Protein AF-A0A9P0JD80-F1 (afdb_monomer)

Radius of gyration: 28.23 Å; Cα contacts (8 Å, |Δi|>4): 196; chains: 1; bounding box: 94×71×78 Å

InterPro domains:
  IPR013761 Sterile alpha motif/pointed domain superfamily [G3DSA:1.10.150.50] (88-155)

Structure (mmCIF, N/CA/C/O backbone):
data_AF-A0A9P0JD80-F1
#
_entry.id   AF-A0A9P0JD80-F1
#
loop_
_atom_site.group_PDB
_atom_site.id
_atom_site.type_symbol
_atom_site.label_atom_id
_atom_site.label_alt_id
_atom_site.label_comp_id
_atom_site.label_asym_id
_atom_site.label_entity_id
_atom_site.label_seq_id
_atom_site.pdbx_PDB_ins_code
_atom_site.Cartn_x
_atom_site.Cartn_y
_atom_site.Cartn_z
_atom_site.occupancy
_atom_site.B_iso_or_equiv
_atom_site.auth_seq_id
_atom_site.auth_comp_id
_atom_site.auth_asym_id
_atom_site.auth_atom_id
_atom_site.pdbx_PDB_model_num
ATOM 1 N N . MET A 1 1 ? -54.078 -1.540 50.971 1.00 28.88 1 MET A N 1
ATOM 2 C CA . MET A 1 1 ? -55.001 -2.069 51.996 1.00 28.88 1 MET A CA 1
ATOM 3 C C . MET A 1 1 ? -56.180 -2.738 51.294 1.00 28.88 1 MET A C 1
ATOM 5 O O . MET A 1 1 ? -57.031 -1.994 50.817 1.00 28.88 1 MET A O 1
ATOM 9 N N . PRO A 1 2 ? -56.237 -4.084 51.187 1.00 40.03 2 PRO A N 1
ATOM 10 C CA . PRO A 1 2 ? -55.136 -5.063 51.242 1.00 40.03 2 PRO A CA 1
ATOM 11 C C . PRO A 1 2 ? -54.368 -4.994 49.887 1.00 40.03 2 PRO A C 1
ATOM 13 O O . PRO A 1 2 ? -54.021 -3.861 49.549 1.00 40.03 2 PRO A O 1
ATOM 16 N N . THR A 1 3 ? -53.990 -5.979 49.059 1.00 36.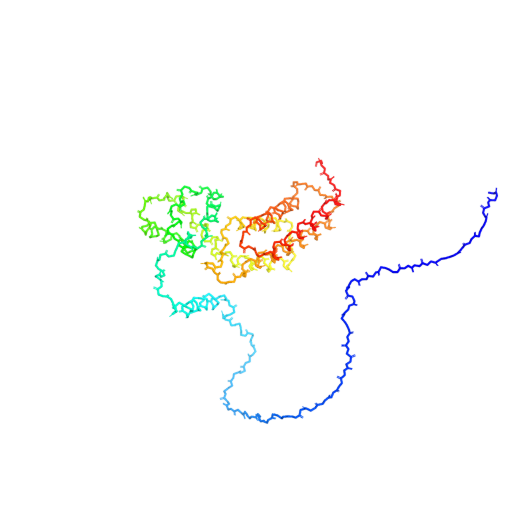97 3 THR A N 1
ATOM 17 C CA . THR A 1 3 ? -53.938 -7.467 49.027 1.00 36.97 3 THR A CA 1
ATOM 18 C C . THR A 1 3 ? -52.765 -7.786 48.051 1.00 36.97 3 THR A C 1
ATOM 20 O O . THR A 1 3 ? -52.518 -6.972 47.163 1.00 36.97 3 THR A O 1
A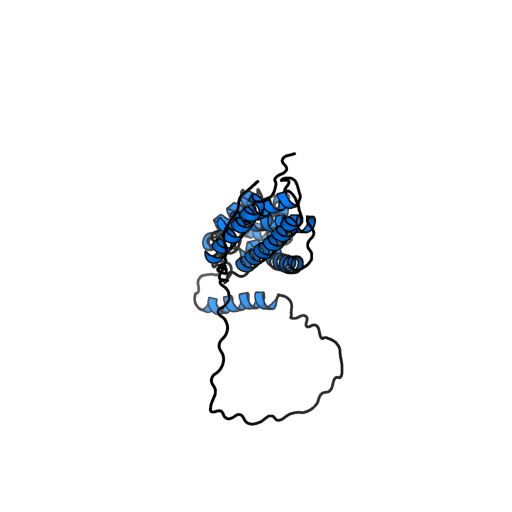TOM 23 N N . GLU A 1 4 ? -51.903 -8.810 48.119 1.00 31.62 4 GLU A N 1
ATOM 24 C CA . GLU A 1 4 ? -51.941 -10.187 48.657 1.00 31.62 4 GLU A CA 1
ATOM 25 C C . GLU A 1 4 ? -52.746 -11.193 47.791 1.00 31.62 4 GLU A C 1
ATOM 27 O O . GLU A 1 4 ? -53.810 -10.843 47.293 1.00 31.62 4 GLU A O 1
ATOM 32 N N . ASN A 1 5 ? -52.301 -12.440 47.545 1.00 32.28 5 ASN A N 1
ATOM 33 C CA . ASN A 1 5 ? -51.006 -13.088 47.858 1.00 32.28 5 ASN A CA 1
ATOM 34 C C . ASN A 1 5 ? -50.695 -14.278 46.893 1.00 32.28 5 ASN A C 1
ATOM 36 O O . ASN A 1 5 ? -51.551 -14.613 46.081 1.00 32.28 5 ASN A O 1
ATOM 40 N N . ILE A 1 6 ? -49.540 -14.959 47.077 1.00 33.75 6 ILE A N 1
ATOM 41 C CA . ILE A 1 6 ? -49.196 -16.344 46.615 1.00 33.75 6 ILE A CA 1
ATOM 42 C C . ILE A 1 6 ? -48.914 -16.525 45.091 1.00 33.75 6 ILE A C 1
ATOM 44 O O . ILE A 1 6 ? -49.743 -16.165 44.269 1.00 33.75 6 ILE A O 1
ATOM 48 N N . TRP A 1 7 ? -47.812 -17.143 44.611 1.00 28.61 7 TRP A N 1
ATOM 49 C CA . TRP A 1 7 ? -46.482 -17.457 45.190 1.00 28.61 7 TRP A CA 1
ATOM 50 C C . TRP A 1 7 ? -45.446 -17.854 44.092 1.00 28.61 7 TRP A C 1
ATOM 52 O O . TRP A 1 7 ? -45.805 -18.084 42.943 1.00 28.61 7 TRP A O 1
ATOM 62 N N . THR A 1 8 ? -44.170 -17.896 44.506 1.00 28.84 8 THR A N 1
ATOM 63 C CA . THR A 1 8 ? -42.973 -18.696 44.090 1.00 28.84 8 THR A CA 1
ATOM 64 C C . THR A 1 8 ? -43.063 -19.769 42.958 1.00 28.84 8 THR A C 1
ATOM 66 O O . THR A 1 8 ? -44.108 -20.357 42.728 1.00 28.84 8 THR A O 1
ATOM 69 N N . ASN A 1 9 ? -41.987 -20.183 42.251 1.00 26.39 9 ASN A N 1
ATOM 70 C CA . ASN A 1 9 ? -40.565 -19.770 42.218 1.00 26.39 9 ASN A CA 1
ATOM 71 C C . ASN A 1 9 ? -39.821 -20.249 40.938 1.00 26.39 9 ASN A C 1
ATOM 73 O O . ASN A 1 9 ? -40.302 -21.115 40.222 1.00 26.39 9 ASN A O 1
ATOM 77 N N . HIS A 1 10 ? -38.602 -19.722 40.743 1.00 27.55 10 HIS A N 1
ATOM 78 C CA . HIS A 1 10 ? -37.439 -20.265 40.000 1.00 27.55 10 HIS A CA 1
ATOM 79 C C . HIS A 1 10 ? -37.625 -21.220 38.793 1.00 27.55 10 HIS A C 1
ATOM 81 O O . HIS A 1 10 ? -37.955 -22.385 38.965 1.00 27.55 10 HIS A O 1
ATOM 87 N N . PHE A 1 11 ? -37.053 -20.833 37.643 1.00 31.30 11 PHE A N 1
ATOM 88 C CA . PHE A 1 11 ? -35.931 -21.591 37.053 1.00 31.30 11 PHE A CA 1
ATOM 89 C C . PHE A 1 11 ? -35.029 -20.675 36.206 1.00 31.30 11 PHE A C 1
ATOM 91 O O . PHE A 1 11 ? -35.515 -19.816 35.474 1.00 31.30 11 PHE A O 1
ATOM 98 N N . LYS A 1 12 ? -33.704 -20.845 36.308 1.00 29.48 12 LYS A N 1
ATOM 99 C CA . LYS A 1 12 ? -32.724 -20.270 35.366 1.00 29.48 12 LYS A CA 1
ATOM 100 C C . LYS A 1 12 ? -32.363 -21.338 34.333 1.00 29.48 12 LYS A C 1
ATOM 102 O O . LYS A 1 12 ? -32.147 -22.480 34.725 1.00 29.48 12 LYS A O 1
ATOM 107 N N . SER A 1 13 ? -32.179 -20.951 33.072 1.00 33.41 13 SER A N 1
ATOM 108 C CA . SER A 1 13 ? -31.404 -21.737 32.101 1.00 33.41 13 SER A CA 1
ATOM 109 C C . SER A 1 13 ? -30.117 -20.975 31.759 1.00 33.41 13 SER A C 1
ATOM 111 O O . SER A 1 13 ? -30.205 -19.765 31.528 1.00 33.41 13 SER A O 1
ATOM 113 N N . PRO A 1 14 ? -28.932 -21.612 31.741 1.00 37.38 14 PRO A N 1
ATOM 114 C CA . PRO A 1 14 ? -27.692 -20.955 31.329 1.00 37.38 14 PRO A CA 1
ATOM 115 C C . PRO A 1 14 ? -27.679 -20.604 29.836 1.00 37.38 14 PRO A C 1
ATOM 117 O O . PRO A 1 14 ? -28.365 -21.240 29.034 1.00 37.38 14 PRO A O 1
ATOM 120 N N . GLN A 1 15 ? -26.839 -19.637 29.457 1.00 35.34 15 GLN A N 1
ATOM 121 C CA . GLN A 1 15 ? -26.339 -19.549 28.084 1.00 35.34 15 GLN A CA 1
ATOM 122 C C . GLN A 1 15 ? -25.256 -20.616 27.876 1.00 35.34 15 GLN A C 1
ATOM 124 O O . GLN A 1 15 ? -24.489 -20.902 28.795 1.00 35.34 15 GLN A O 1
ATOM 129 N N . VAL A 1 16 ? -25.201 -21.197 26.677 1.00 35.09 16 VAL A N 1
ATOM 130 C CA . VAL A 1 16 ? -24.169 -22.166 26.286 1.00 35.09 16 VAL A CA 1
ATOM 131 C C . VAL A 1 16 ? -23.019 -21.418 25.616 1.00 35.09 16 VAL A C 1
ATOM 133 O O . VAL A 1 16 ? -23.237 -20.683 24.654 1.00 35.09 16 VAL A O 1
ATOM 136 N N . ASP A 1 17 ? -21.808 -21.610 26.133 1.00 36.41 17 ASP A N 1
ATOM 137 C CA . ASP A 1 17 ? -20.565 -21.083 25.564 1.00 36.41 17 ASP A CA 1
ATOM 138 C C . ASP A 1 17 ? -20.081 -22.002 24.418 1.00 36.41 17 ASP A C 1
ATOM 140 O O . ASP A 1 17 ? -19.924 -23.205 24.651 1.00 36.41 17 ASP A O 1
ATOM 144 N N . PRO A 1 18 ? -19.833 -21.490 23.194 1.00 32.66 18 PRO A N 1
ATOM 145 C CA . PRO A 1 18 ? -19.365 -22.304 22.069 1.00 32.66 18 PRO A CA 1
ATOM 146 C C . PRO A 1 18 ? -17.982 -22.960 22.233 1.00 32.66 18 PRO A C 1
ATOM 148 O O . PRO A 1 18 ? -17.633 -23.802 21.409 1.00 32.66 18 PRO A O 1
ATOM 151 N N . PHE A 1 19 ? -17.171 -22.584 23.232 1.00 36.38 19 PHE A N 1
ATOM 152 C CA . PHE A 1 19 ? -15.745 -22.947 23.277 1.00 36.38 19 PHE A CA 1
ATOM 153 C C . PHE A 1 19 ? -15.367 -24.129 24.192 1.00 36.38 19 PHE A C 1
ATOM 155 O O . PHE A 1 19 ? -14.194 -24.505 24.253 1.00 36.38 19 PHE A O 1
ATOM 162 N N . GLN A 1 20 ? -16.321 -24.787 24.862 1.00 37.94 20 GLN A N 1
ATOM 163 C CA . GLN A 1 20 ? -16.033 -25.962 25.705 1.00 37.94 20 GLN A CA 1
ATOM 164 C C . GLN A 1 20 ? -16.069 -27.303 24.945 1.00 37.94 20 GLN A C 1
ATOM 166 O O . GLN A 1 20 ? -16.938 -28.138 25.192 1.00 37.94 20 GLN A O 1
ATOM 171 N N . GLN A 1 21 ? -15.087 -27.563 24.068 1.00 36.00 21 GLN A N 1
ATOM 172 C CA . GLN A 1 21 ? -14.883 -28.925 23.532 1.00 36.00 21 GLN A CA 1
ATOM 173 C C . GLN A 1 21 ? -13.420 -29.355 23.293 1.00 36.00 21 GLN A C 1
ATOM 175 O O . GLN A 1 21 ? -13.126 -30.112 22.372 1.00 36.00 21 GLN A O 1
ATOM 180 N N . PHE A 1 22 ? -12.504 -28.957 24.182 1.00 32.38 22 PHE A N 1
ATOM 181 C CA . PHE A 1 22 ? -11.163 -29.554 24.280 1.00 32.38 22 PHE A CA 1
ATOM 182 C C . PHE A 1 22 ? -10.908 -30.125 25.678 1.00 32.38 22 PHE A C 1
ATOM 184 O O . PHE A 1 22 ? -10.430 -29.424 26.565 1.00 32.38 22 PHE A O 1
ATOM 191 N N . ASN A 1 23 ? -11.232 -31.408 25.875 1.00 27.77 23 ASN A N 1
ATOM 192 C CA . ASN A 1 23 ? -10.711 -32.224 26.978 1.00 27.77 23 ASN A CA 1
ATOM 193 C C . ASN A 1 23 ? -10.985 -33.717 26.735 1.00 27.77 23 ASN A C 1
ATOM 195 O O . ASN A 1 23 ? -12.132 -34.162 26.789 1.00 27.77 23 ASN A O 1
ATOM 199 N N . THR A 1 24 ? -9.940 -34.510 26.487 1.00 31.89 24 THR A N 1
ATOM 200 C CA . THR A 1 24 ? -9.979 -35.977 26.644 1.00 31.89 24 THR A CA 1
ATOM 201 C C . THR A 1 24 ? -8.564 -36.550 26.751 1.00 31.89 24 THR A C 1
ATOM 203 O O . THR A 1 24 ? -7.728 -36.361 25.872 1.00 31.89 24 THR A O 1
ATOM 206 N N . GLN A 1 25 ? -8.310 -37.269 27.841 1.00 29.47 25 GLN A N 1
ATOM 207 C CA . GLN A 1 25 ? -7.128 -38.087 28.131 1.00 29.47 25 GLN A CA 1
ATOM 208 C C . GLN A 1 25 ? -7.545 -39.150 29.171 1.00 29.47 25 GLN A C 1
ATOM 210 O O . GLN A 1 25 ? -8.505 -38.900 29.904 1.00 29.47 25 GLN A O 1
ATOM 215 N N . PRO A 1 26 ? -6.794 -40.251 29.361 1.00 39.62 26 PRO A N 1
ATOM 216 C CA . PRO A 1 26 ? -5.875 -40.917 28.434 1.00 39.62 26 PRO A CA 1
ATOM 217 C C . PRO A 1 26 ? -6.197 -42.425 28.275 1.00 39.62 26 PRO A C 1
ATOM 219 O O . PRO A 1 26 ? -7.020 -42.985 28.995 1.00 39.62 26 PRO A O 1
ATOM 222 N N . ALA A 1 27 ? -5.477 -43.115 27.387 1.00 28.62 27 ALA A N 1
ATOM 223 C CA . ALA A 1 27 ? -5.348 -44.577 27.386 1.00 28.62 27 ALA A CA 1
ATOM 224 C C . ALA A 1 27 ? -3.870 -44.953 27.154 1.00 28.62 27 ALA A C 1
ATOM 226 O O . ALA A 1 27 ? -3.129 -44.173 26.555 1.00 28.62 27 ALA A O 1
ATOM 227 N N . GLN A 1 28 ? -3.417 -46.094 27.681 1.00 30.33 28 GLN A N 1
ATOM 228 C CA . GLN A 1 28 ? -1.988 -46.405 27.854 1.00 30.33 28 GLN A CA 1
ATOM 229 C C . GLN A 1 28 ? -1.531 -47.661 27.089 1.00 30.33 28 GLN A C 1
ATOM 231 O O . GLN A 1 28 ? -2.333 -48.556 26.846 1.00 30.33 28 GLN A O 1
ATOM 236 N N . HIS A 1 29 ? -0.204 -47.760 26.896 1.00 31.62 29 HIS A N 1
ATOM 237 C CA . HIS A 1 29 ? 0.579 -48.976 26.588 1.00 31.62 29 HIS A CA 1
ATOM 238 C C . HIS A 1 29 ? 0.422 -49.585 25.164 1.00 31.62 29 HIS A C 1
ATOM 240 O O . HIS A 1 29 ? -0.647 -49.534 24.574 1.00 31.62 29 HIS A O 1
ATOM 246 N N . MET A 1 30 ? 1.460 -50.171 24.534 1.00 26.30 30 MET A N 1
ATOM 247 C CA . MET A 1 30 ? 2.868 -50.389 24.949 1.00 26.30 30 MET A CA 1
ATOM 248 C C . MET A 1 30 ? 3.834 -50.573 23.743 1.00 26.30 30 MET A C 1
ATOM 250 O O . MET A 1 30 ? 3.386 -50.603 22.602 1.00 26.30 30 MET A O 1
ATOM 254 N N . ASN A 1 31 ? 5.131 -50.785 24.039 1.00 28.33 31 ASN A N 1
ATOM 255 C CA . ASN A 1 31 ? 6.221 -51.308 23.175 1.00 28.33 31 ASN A CA 1
ATOM 256 C C . ASN A 1 31 ? 7.081 -50.335 22.322 1.00 28.33 31 ASN A C 1
ATOM 258 O O . ASN A 1 31 ? 6.984 -50.272 21.100 1.00 28.33 31 ASN A O 1
ATOM 262 N N . THR A 1 32 ? 8.051 -49.698 22.989 1.00 30.14 32 THR A N 1
ATOM 263 C CA . THR A 1 32 ? 9.460 -49.521 22.534 1.00 30.14 32 THR A CA 1
ATOM 264 C C . THR A 1 32 ? 10.228 -50.872 22.592 1.00 30.14 32 THR A C 1
ATOM 266 O O . THR A 1 32 ? 9.598 -51.843 23.021 1.00 30.14 32 THR A O 1
ATOM 269 N N . PRO A 1 33 ? 11.536 -51.031 22.229 1.00 42.47 33 PRO A N 1
ATOM 270 C CA . PRO A 1 33 ? 12.670 -50.079 22.089 1.00 42.47 33 PRO A CA 1
ATOM 271 C C . PRO A 1 33 ? 13.301 -50.116 20.658 1.00 42.47 33 PRO A C 1
ATOM 273 O O . PRO A 1 33 ? 12.602 -50.516 19.737 1.00 42.47 33 PRO A O 1
ATOM 276 N N . VAL A 1 34 ? 14.525 -49.669 20.306 1.00 28.36 34 VAL A N 1
ATOM 277 C CA . VAL A 1 34 ? 15.779 -49.310 21.023 1.00 28.36 34 VAL A CA 1
ATOM 278 C C . VAL A 1 34 ? 16.531 -48.181 20.280 1.00 28.36 34 VAL A C 1
ATOM 280 O O . VAL A 1 34 ? 16.404 -48.059 19.067 1.00 28.36 34 VAL A O 1
ATOM 283 N N . TRP A 1 35 ? 17.389 -47.429 20.983 1.00 31.12 35 TRP A N 1
ATOM 284 C CA . TRP A 1 35 ? 18.526 -46.668 20.424 1.00 31.12 35 TRP A CA 1
ATOM 285 C C . TRP A 1 35 ? 19.781 -46.918 21.283 1.00 31.12 35 TRP A C 1
ATOM 287 O O . TRP A 1 35 ? 19.667 -46.835 22.508 1.00 31.12 35 TRP A O 1
ATOM 297 N N . PRO A 1 36 ? 20.966 -47.178 20.693 1.00 38.59 36 PRO A N 1
ATOM 298 C CA . PRO A 1 36 ? 22.219 -47.200 21.444 1.00 38.59 36 PRO A CA 1
ATOM 299 C C . PRO A 1 36 ? 23.281 -46.190 20.957 1.00 38.59 36 PRO A C 1
ATOM 301 O O . PRO A 1 36 ? 23.655 -46.166 19.788 1.00 38.59 36 PRO A O 1
ATOM 304 N N . ASN A 1 37 ? 23.864 -45.506 21.949 1.00 30.97 37 ASN A N 1
ATOM 305 C CA . ASN A 1 37 ? 25.222 -44.938 22.021 1.00 30.97 37 ASN A CA 1
ATOM 306 C C . ASN A 1 37 ? 25.442 -43.440 21.734 1.00 30.97 37 ASN A C 1
ATOM 308 O O . ASN A 1 37 ? 25.356 -42.948 20.614 1.00 30.97 37 ASN A O 1
ATOM 312 N N . VAL A 1 38 ? 25.890 -42.762 22.796 1.00 35.41 38 VAL A N 1
ATOM 313 C CA . VAL A 1 38 ? 26.580 -41.467 22.800 1.00 35.41 38 VAL A CA 1
ATOM 314 C C . VAL A 1 38 ? 28.035 -41.720 23.193 1.00 35.41 38 VAL A C 1
ATOM 316 O O . VAL A 1 38 ? 28.272 -42.360 24.215 1.00 35.41 38 VAL A O 1
ATOM 319 N N . LEU A 1 39 ? 28.997 -41.163 22.452 1.00 30.17 39 LEU A N 1
ATOM 320 C CA . LEU A 1 39 ? 30.350 -40.899 22.953 1.00 30.17 39 LEU A CA 1
ATOM 321 C C . LEU A 1 39 ? 30.846 -39.529 22.461 1.00 30.17 39 LEU A C 1
ATOM 323 O O . LEU A 1 39 ? 30.588 -39.110 21.337 1.00 30.17 39 LEU A O 1
ATOM 327 N N . GLN A 1 40 ? 31.554 -38.845 23.353 1.00 31.75 40 GLN A N 1
ATOM 328 C CA . GLN A 1 40 ? 32.174 -37.518 23.254 1.00 31.75 40 GLN A CA 1
ATOM 329 C C . GLN A 1 40 ? 33.572 -37.620 23.919 1.00 31.75 40 GLN A C 1
ATOM 331 O O . GLN A 1 40 ? 33.855 -38.652 24.531 1.00 31.75 40 GLN A O 1
ATOM 336 N N . PRO A 1 41 ? 34.387 -36.549 24.012 1.00 44.00 41 PRO A N 1
ATOM 337 C CA . PRO A 1 41 ? 34.715 -35.502 23.031 1.00 44.00 41 PRO A CA 1
ATOM 338 C C . PRO A 1 41 ? 36.254 -35.291 22.940 1.00 44.00 41 PRO A C 1
ATOM 340 O O . PRO A 1 41 ? 37.012 -35.914 23.682 1.00 44.00 41 PRO A O 1
ATOM 343 N N . THR A 1 42 ? 36.733 -34.307 22.162 1.00 26.19 42 THR A N 1
ATOM 344 C CA . THR A 1 42 ? 38.102 -33.774 22.364 1.00 26.19 42 THR A CA 1
ATOM 345 C C . THR A 1 42 ? 38.248 -32.271 22.082 1.00 26.19 42 THR A C 1
ATOM 347 O O . THR A 1 42 ? 38.474 -31.844 20.960 1.00 26.19 42 THR A O 1
ATOM 350 N N . ASN A 1 43 ? 38.181 -31.485 23.162 1.00 28.03 43 ASN A N 1
ATOM 351 C CA . ASN A 1 43 ? 38.879 -30.211 23.404 1.00 28.03 43 ASN A CA 1
ATOM 352 C C . ASN A 1 43 ? 39.011 -29.155 22.281 1.00 28.03 43 ASN A C 1
ATOM 354 O O . ASN A 1 43 ? 39.980 -29.153 21.528 1.00 28.03 43 ASN A O 1
ATOM 358 N N . LEU A 1 44 ? 38.249 -28.067 22.428 1.00 28.80 44 LEU A N 1
ATOM 359 C CA . LEU A 1 44 ? 38.847 -26.732 22.584 1.00 28.80 44 LEU A CA 1
ATOM 360 C C . LEU A 1 44 ? 37.990 -25.902 23.557 1.00 28.80 44 LEU A C 1
ATOM 362 O O . LEU A 1 44 ? 36.771 -26.052 23.590 1.00 28.80 44 LEU A O 1
ATOM 366 N N . LYS A 1 45 ? 38.623 -25.091 24.414 1.00 30.03 45 LYS A N 1
ATOM 367 C CA . LYS A 1 45 ? 37.948 -24.337 25.487 1.00 30.03 45 LYS A CA 1
ATOM 368 C C . LYS A 1 45 ? 37.858 -22.849 25.151 1.00 30.03 45 LYS A C 1
ATOM 370 O O . LYS A 1 45 ? 38.895 -22.214 24.985 1.00 30.03 45 LYS A O 1
ATOM 375 N N . SER A 1 46 ? 36.662 -22.276 25.250 1.00 30.91 46 SER A N 1
ATOM 376 C CA . SER A 1 46 ? 36.477 -20.857 25.579 1.00 30.91 46 SER A CA 1
ATOM 377 C C . SER A 1 46 ? 35.266 -20.663 26.503 1.00 30.91 46 SER A C 1
ATOM 379 O O . SER A 1 46 ? 34.111 -20.879 26.153 1.00 30.91 46 SER A O 1
ATOM 381 N N . VAL A 1 47 ? 35.578 -20.276 27.735 1.00 28.50 47 VAL A N 1
ATOM 382 C CA . VAL A 1 47 ? 34.680 -19.748 28.776 1.00 28.50 47 VAL A CA 1
ATOM 383 C C . VAL A 1 47 ? 34.748 -18.213 28.612 1.00 28.50 47 VAL A C 1
ATOM 385 O O . VAL A 1 47 ? 35.834 -17.723 28.317 1.00 28.50 47 VAL A O 1
ATOM 388 N N . SER A 1 48 ? 33.710 -17.375 28.721 1.00 31.05 48 SER A N 1
ATOM 389 C CA . SER A 1 48 ? 32.305 -17.521 29.154 1.00 31.05 48 SER A CA 1
ATOM 390 C C . SER A 1 48 ? 31.443 -16.345 28.661 1.00 31.05 48 SER A C 1
ATOM 392 O O . SER A 1 48 ? 31.951 -15.237 28.537 1.00 31.05 48 SER A O 1
ATOM 394 N N . GLY A 1 49 ? 30.119 -16.535 28.602 1.00 40.22 49 GLY A N 1
ATOM 395 C CA . GLY A 1 49 ? 29.180 -15.557 29.180 1.00 40.22 49 GLY A CA 1
ATOM 396 C C . GLY A 1 49 ? 28.999 -14.195 28.495 1.00 40.22 49 GLY A C 1
ATOM 397 O O . GLY A 1 49 ? 29.150 -13.171 29.150 1.00 40.22 49 GLY A O 1
ATOM 398 N N . LEU A 1 50 ? 28.561 -14.184 27.235 1.00 28.42 50 LEU A N 1
ATOM 399 C CA . LEU A 1 50 ? 27.880 -13.055 26.580 1.00 28.42 50 LEU A CA 1
ATOM 400 C C . LEU A 1 50 ? 26.802 -13.634 25.640 1.00 28.42 50 LEU A C 1
ATOM 402 O O . LEU A 1 50 ? 27.051 -14.685 25.044 1.00 28.42 50 LEU A O 1
ATOM 406 N N . PRO A 1 51 ? 25.623 -13.001 25.471 1.00 27.36 51 PRO A N 1
ATOM 407 C CA . PRO A 1 51 ? 24.695 -13.390 24.417 1.00 27.36 51 PRO A CA 1
ATOM 408 C C . PRO A 1 51 ? 25.322 -13.043 23.064 1.00 27.36 51 PRO A C 1
ATOM 410 O O . PRO A 1 51 ? 25.433 -11.873 22.696 1.00 27.36 51 PRO A O 1
ATOM 413 N N . HIS A 1 52 ? 25.758 -14.062 22.324 1.00 28.58 52 HIS A N 1
ATOM 414 C CA . HIS A 1 52 ? 26.256 -13.882 20.965 1.00 28.58 52 HIS A CA 1
ATOM 415 C C . HIS A 1 52 ? 25.072 -13.556 20.053 1.00 28.58 52 HIS A C 1
ATOM 417 O O . HIS A 1 52 ? 24.412 -14.446 19.522 1.00 28.58 52 HIS A O 1
ATOM 423 N N . PHE A 1 53 ? 24.805 -12.265 19.863 1.00 28.41 53 PHE A N 1
ATOM 424 C CA . PHE A 1 53 ? 23.959 -11.809 18.768 1.00 28.41 53 P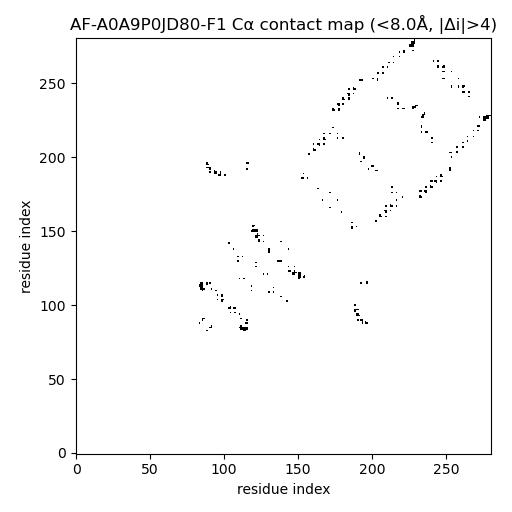HE A CA 1
ATOM 425 C C . PHE A 1 53 ? 24.596 -12.289 17.460 1.00 28.41 53 PHE A C 1
ATOM 427 O O . PHE A 1 53 ? 25.728 -11.907 17.153 1.00 28.41 53 PHE A O 1
ATOM 434 N N . SER A 1 54 ? 23.907 -13.161 16.721 1.00 28.22 54 SER A N 1
ATOM 435 C CA . SER A 1 54 ? 24.269 -13.426 15.330 1.00 28.22 54 SER A CA 1
ATOM 436 C C . SER A 1 54 ? 23.704 -12.310 14.456 1.00 28.22 54 SER A C 1
ATOM 438 O O . SER A 1 54 ? 22.538 -11.932 14.588 1.00 28.22 54 SER A O 1
ATOM 440 N N . MET A 1 55 ? 24.528 -11.804 13.538 1.00 29.69 55 MET A N 1
ATOM 441 C CA . MET A 1 55 ? 24.106 -10.843 12.514 1.00 29.69 55 MET A CA 1
ATOM 442 C C . MET A 1 55 ? 23.209 -11.500 11.440 1.00 29.69 55 MET A C 1
ATOM 444 O O . MET A 1 55 ? 22.628 -10.814 10.606 1.00 29.69 55 MET A O 1
ATOM 448 N N . GLU A 1 56 ? 23.080 -12.831 11.450 1.00 33.09 56 GLU A N 1
ATOM 449 C CA . GLU A 1 56 ? 22.377 -13.625 10.432 1.00 33.09 56 GLU A CA 1
ATOM 450 C C . GLU A 1 56 ? 20.845 -13.605 10.593 1.00 33.09 56 GLU A C 1
ATOM 452 O O . GLU A 1 56 ? 20.122 -14.037 9.697 1.00 33.09 56 GLU A O 1
ATOM 457 N N . CYS A 1 57 ? 20.332 -13.078 11.711 1.00 31.50 57 CYS A N 1
ATOM 458 C CA . CYS A 1 57 ? 18.898 -13.038 12.020 1.00 31.50 57 CYS A CA 1
ATOM 459 C C . CYS A 1 57 ? 18.084 -12.022 11.189 1.00 31.50 57 CYS A C 1
ATOM 461 O O . CYS A 1 57 ? 16.865 -11.968 11.345 1.00 31.50 57 CYS A O 1
ATOM 463 N N . PHE A 1 58 ? 18.711 -11.223 10.314 1.00 35.66 58 PHE A N 1
ATOM 464 C CA . PHE A 1 58 ? 18.033 -10.173 9.540 1.00 35.66 58 PHE A CA 1
ATOM 465 C C . PHE A 1 58 ? 18.020 -10.422 8.020 1.00 35.66 58 PHE A C 1
ATOM 467 O O . PHE A 1 58 ? 18.957 -10.091 7.297 1.00 35.66 58 PHE A O 1
ATOM 474 N N . GLY A 1 59 ? 16.877 -10.913 7.528 1.00 41.22 59 GLY A N 1
ATOM 475 C CA . GLY A 1 59 ? 16.274 -10.538 6.235 1.00 41.22 59 GLY A CA 1
ATOM 476 C C . GLY A 1 59 ? 16.878 -11.074 4.926 1.00 41.22 59 GLY A C 1
ATOM 477 O O . GLY A 1 59 ? 16.132 -11.528 4.060 1.00 41.22 59 GLY A O 1
ATOM 478 N N . TYR A 1 60 ? 18.198 -11.038 4.739 1.00 37.31 60 TYR A N 1
ATOM 479 C CA . TYR A 1 60 ? 18.794 -11.192 3.400 1.00 37.31 60 TYR A CA 1
ATOM 480 C C . TYR A 1 60 ? 18.734 -12.617 2.832 1.00 37.31 60 TYR A C 1
ATOM 482 O O . TYR A 1 60 ? 18.503 -12.796 1.633 1.00 37.31 60 TYR A O 1
ATOM 490 N N . ASN A 1 61 ? 18.858 -13.639 3.684 1.00 44.12 61 ASN A N 1
ATOM 491 C CA . ASN A 1 61 ? 18.898 -15.037 3.243 1.00 44.12 61 ASN A CA 1
ATOM 492 C C . ASN A 1 61 ? 17.590 -15.495 2.568 1.00 44.12 61 ASN A C 1
ATOM 494 O O . ASN A 1 61 ? 17.637 -16.328 1.666 1.00 44.12 61 ASN A O 1
ATOM 498 N N . HIS A 1 62 ? 16.429 -14.935 2.932 1.00 43.91 62 HIS A N 1
ATOM 499 C CA . HIS A 1 62 ? 15.158 -15.299 2.292 1.00 43.91 62 HIS A CA 1
ATOM 500 C C . HIS A 1 62 ? 15.045 -14.730 0.867 1.00 43.91 62 HIS A C 1
ATOM 502 O O . HIS A 1 62 ? 14.536 -15.405 -0.030 1.00 43.91 62 HIS A O 1
ATOM 508 N N . LEU A 1 63 ? 15.550 -13.516 0.626 1.00 47.88 63 LEU A N 1
ATOM 509 C CA . LEU A 1 63 ? 15.565 -12.906 -0.708 1.00 47.88 63 LEU A CA 1
ATOM 510 C C . LEU A 1 63 ? 16.546 -13.636 -1.635 1.00 47.88 63 LEU A C 1
ATOM 512 O O . LEU A 1 63 ? 16.207 -13.956 -2.776 1.00 47.88 63 LEU A O 1
ATOM 516 N N . GLU A 1 64 ? 17.730 -13.986 -1.127 1.00 42.62 64 GLU A N 1
ATOM 517 C CA . GLU A 1 64 ? 18.695 -14.781 -1.889 1.00 42.62 64 GLU A CA 1
ATOM 518 C C . GLU A 1 64 ? 18.179 -16.210 -2.155 1.00 42.62 64 GLU A C 1
ATOM 520 O O . GLU A 1 64 ? 18.387 -16.757 -3.240 1.00 42.62 64 GLU A O 1
ATOM 525 N N . MET A 1 65 ? 17.436 -16.801 -1.211 1.00 44.53 65 MET A N 1
ATOM 526 C CA . MET A 1 65 ? 16.775 -18.099 -1.382 1.00 44.53 65 MET A CA 1
ATOM 527 C C . MET A 1 65 ? 15.649 -18.056 -2.422 1.00 44.53 65 MET A C 1
ATOM 529 O O . MET A 1 65 ? 15.544 -18.996 -3.208 1.00 44.53 65 MET A O 1
ATOM 533 N N . ILE A 1 66 ? 14.860 -16.977 -2.511 1.00 51.47 66 ILE A N 1
ATOM 534 C CA . ILE A 1 66 ? 13.889 -16.787 -3.607 1.00 51.47 66 ILE A CA 1
ATOM 535 C C . ILE A 1 66 ? 14.629 -16.718 -4.951 1.00 51.47 66 ILE A C 1
ATOM 537 O O . ILE A 1 66 ? 14.286 -17.448 -5.882 1.00 51.47 66 ILE A O 1
ATOM 541 N N . ALA A 1 67 ? 15.698 -15.920 -5.047 1.00 46.28 67 ALA A N 1
ATOM 542 C CA . ALA A 1 67 ? 16.493 -15.807 -6.272 1.00 46.28 67 ALA A CA 1
ATOM 543 C C . ALA A 1 67 ? 17.126 -17.150 -6.701 1.00 46.28 67 ALA A C 1
ATOM 545 O O . ALA A 1 67 ? 17.131 -17.487 -7.889 1.00 46.28 67 ALA A O 1
ATOM 546 N N . LYS A 1 68 ? 17.620 -17.948 -5.744 1.00 39.50 68 LYS A N 1
ATOM 547 C CA . LYS A 1 68 ? 18.173 -19.295 -5.976 1.00 39.50 68 LYS A CA 1
ATOM 548 C C . LYS A 1 68 ? 17.096 -20.326 -6.337 1.00 39.50 68 LYS A C 1
ATOM 550 O O . LYS A 1 68 ? 17.315 -21.120 -7.248 1.00 39.50 68 LYS A O 1
ATOM 555 N N . THR A 1 69 ? 15.932 -20.288 -5.690 1.00 42.78 69 THR A N 1
ATOM 556 C CA . THR A 1 69 ? 14.811 -21.208 -5.967 1.00 42.78 69 THR A CA 1
ATOM 557 C C . THR A 1 69 ? 14.220 -20.952 -7.350 1.00 42.78 69 THR A C 1
ATOM 559 O O . THR A 1 69 ? 14.019 -21.895 -8.112 1.00 42.78 69 THR A O 1
ATOM 562 N N . ASN A 1 70 ? 14.058 -19.681 -7.733 1.00 45.78 70 ASN A N 1
ATOM 563 C CA . ASN A 1 70 ? 13.663 -19.316 -9.091 1.00 45.78 70 ASN A CA 1
ATOM 564 C C . ASN A 1 70 ? 14.687 -19.841 -10.113 1.00 45.78 70 ASN A C 1
ATOM 566 O O . ASN A 1 70 ? 14.298 -20.528 -11.052 1.00 45.78 70 ASN A O 1
ATOM 570 N N . ARG A 1 71 ? 15.999 -19.628 -9.902 1.00 40.06 71 ARG A N 1
ATOM 571 C CA . ARG A 1 71 ? 17.051 -20.202 -10.773 1.00 40.06 71 ARG A CA 1
ATOM 572 C C . ARG A 1 71 ? 16.982 -21.730 -10.901 1.00 40.06 71 ARG A C 1
ATOM 574 O O . ARG A 1 71 ? 17.277 -22.240 -11.976 1.00 40.06 71 ARG A O 1
ATOM 581 N N . ALA A 1 72 ? 16.600 -22.450 -9.845 1.00 38.25 72 ALA A N 1
ATOM 582 C CA . ALA A 1 72 ? 16.448 -23.905 -9.888 1.00 38.25 72 ALA A CA 1
ATOM 583 C C . ALA A 1 72 ? 15.218 -24.349 -10.704 1.00 38.25 72 ALA A C 1
ATOM 585 O O . ALA A 1 72 ? 15.315 -25.302 -11.473 1.00 38.25 72 ALA A O 1
ATOM 586 N N . ALA A 1 73 ? 14.089 -23.640 -10.593 1.00 41.62 73 ALA A N 1
ATOM 587 C CA . ALA A 1 73 ? 12.885 -23.911 -11.386 1.00 41.62 73 ALA A CA 1
ATOM 588 C C . ALA A 1 73 ? 13.042 -23.532 -12.876 1.00 41.62 73 ALA A C 1
ATOM 590 O O . ALA A 1 73 ? 12.482 -24.190 -13.749 1.00 41.62 73 ALA A O 1
ATOM 591 N N . ILE A 1 74 ? 13.842 -22.502 -13.176 1.00 46.69 74 ILE A N 1
ATOM 592 C CA . ILE A 1 74 ? 14.070 -21.969 -14.534 1.00 46.69 74 ILE A CA 1
ATOM 593 C C . ILE A 1 74 ? 14.833 -22.946 -15.454 1.00 46.69 74 ILE A C 1
ATOM 595 O O . ILE A 1 74 ? 14.778 -22.806 -16.671 1.00 46.69 74 ILE A O 1
ATOM 599 N N . LEU A 1 75 ? 15.485 -23.986 -14.919 1.00 41.84 75 LEU A N 1
ATOM 600 C CA . LEU A 1 75 ? 16.155 -25.016 -15.732 1.00 41.84 75 LEU A CA 1
ATOM 601 C C . LEU A 1 75 ? 15.197 -25.907 -16.553 1.00 41.84 75 LEU A C 1
ATOM 603 O O . LEU A 1 75 ? 15.673 -26.706 -17.357 1.00 41.84 75 LEU A O 1
ATOM 607 N N . GLY A 1 76 ? 13.878 -25.792 -16.355 1.00 37.78 76 GLY A N 1
ATOM 608 C CA . GLY A 1 76 ? 12.873 -26.574 -17.080 1.00 37.78 76 GLY A CA 1
ATOM 609 C C . GLY A 1 76 ? 12.408 -25.986 -18.417 1.00 37.78 76 GLY A C 1
ATOM 610 O O . GLY A 1 76 ? 12.085 -26.759 -19.314 1.00 37.78 76 GLY A O 1
ATOM 611 N N . ASP A 1 77 ? 12.378 -24.656 -18.573 1.00 40.41 77 ASP A N 1
ATOM 612 C CA . ASP A 1 77 ? 11.727 -24.006 -19.721 1.00 40.41 77 ASP A CA 1
ATOM 613 C C . ASP A 1 77 ? 12.547 -22.830 -20.270 1.00 40.41 77 ASP A C 1
ATOM 615 O O . ASP A 1 77 ? 12.838 -21.858 -19.575 1.00 40.41 77 ASP A O 1
ATOM 619 N N . SER A 1 78 ? 12.931 -22.913 -21.546 1.00 39.72 78 SER A N 1
ATOM 620 C CA . SER A 1 78 ? 13.890 -21.992 -22.185 1.00 39.72 78 SER A CA 1
ATOM 621 C C . SER A 1 78 ? 13.231 -20.768 -22.841 1.00 39.72 78 SER A C 1
ATOM 623 O O . SER A 1 78 ? 13.686 -20.291 -23.882 1.00 39.72 78 SER A O 1
ATOM 625 N N . GLN A 1 79 ? 12.158 -20.245 -22.244 1.00 43.22 79 GLN A N 1
ATOM 626 C CA . GLN A 1 79 ? 11.550 -18.978 -22.661 1.00 43.22 79 GLN A CA 1
ATOM 627 C C . GLN A 1 79 ? 12.361 -17.810 -22.062 1.00 43.22 79 GLN A C 1
ATOM 629 O O . GLN A 1 79 ? 12.646 -17.792 -20.865 1.00 43.22 79 GLN A O 1
ATOM 634 N N . SER A 1 80 ? 12.780 -16.843 -22.883 1.00 43.34 80 SER A N 1
ATOM 635 C CA . SER A 1 80 ? 13.756 -15.817 -22.488 1.00 43.34 80 SER A CA 1
ATOM 636 C C . SER A 1 80 ? 13.283 -14.933 -21.325 1.00 43.34 80 SER A C 1
ATOM 638 O O . SER A 1 80 ? 12.340 -14.156 -21.453 1.00 43.34 80 SER A O 1
ATOM 640 N N . LEU A 1 81 ? 14.043 -14.935 -20.222 1.00 45.62 81 LEU A N 1
ATOM 641 C CA . LEU A 1 81 ? 13.860 -14.065 -19.041 1.00 45.62 81 LEU A CA 1
ATOM 642 C C . LEU A 1 81 ? 14.083 -12.555 -19.326 1.00 45.62 81 LEU A C 1
ATOM 644 O O . LEU A 1 81 ? 14.175 -11.747 -18.409 1.00 45.62 81 LEU A O 1
ATOM 648 N N . VAL A 1 82 ? 14.215 -12.179 -20.599 1.00 52.62 82 VAL A N 1
ATOM 649 C CA . VAL A 1 82 ? 14.614 -10.852 -21.089 1.00 52.62 82 VAL A CA 1
ATOM 650 C C . VAL A 1 82 ? 13.403 -9.932 -21.305 1.00 52.62 82 VAL A C 1
ATOM 652 O O . VAL A 1 82 ? 13.524 -8.720 -21.139 1.00 52.62 82 VAL A O 1
ATOM 655 N N . ASP A 1 83 ? 12.234 -10.507 -21.612 1.00 65.56 83 ASP A N 1
ATOM 656 C CA . ASP A 1 83 ? 11.058 -9.784 -22.125 1.00 65.56 83 ASP A CA 1
ATOM 657 C C . ASP A 1 83 ? 9.852 -9.787 -21.163 1.00 65.56 83 ASP A C 1
ATOM 659 O O . ASP A 1 83 ? 8.717 -9.511 -21.563 1.00 65.56 83 ASP A O 1
ATOM 663 N N . LEU A 1 84 ? 10.059 -10.128 -19.885 1.00 85.31 84 LEU A N 1
ATOM 664 C CA . LEU A 1 84 ? 8.982 -10.151 -18.894 1.00 85.31 84 LEU A CA 1
ATOM 665 C C . LEU A 1 84 ? 8.593 -8.715 -18.497 1.00 85.31 84 LEU A C 1
ATOM 667 O O . LEU A 1 84 ? 9.393 -7.991 -17.915 1.00 85.31 84 LEU A O 1
ATOM 671 N N . THR A 1 85 ? 7.354 -8.306 -18.778 1.00 94.12 85 THR A N 1
ATOM 672 C CA . THR A 1 85 ? 6.820 -6.980 -18.404 1.00 94.12 85 THR A CA 1
ATOM 673 C C . THR A 1 85 ? 5.616 -7.094 -17.471 1.00 94.12 85 THR A C 1
ATOM 675 O O . THR A 1 85 ? 4.998 -8.154 -17.381 1.00 94.12 85 THR A O 1
ATOM 678 N N . ILE A 1 86 ? 5.196 -5.991 -16.843 1.00 95.75 86 ILE A N 1
ATOM 679 C CA . ILE A 1 86 ? 3.942 -5.935 -16.072 1.00 95.75 86 ILE A CA 1
ATOM 680 C C . ILE A 1 86 ? 2.692 -6.297 -16.887 1.00 95.75 86 ILE A C 1
ATOM 682 O O . ILE A 1 86 ? 1.691 -6.674 -16.286 1.00 95.75 86 ILE A O 1
ATOM 686 N N . ILE A 1 87 ? 2.731 -6.223 -18.224 1.00 94.38 87 ILE A N 1
ATOM 687 C CA . ILE A 1 87 ? 1.642 -6.715 -19.081 1.00 94.38 87 ILE A CA 1
ATOM 688 C C . ILE A 1 87 ? 1.639 -8.248 -19.045 1.00 94.38 87 ILE A C 1
ATOM 690 O O . ILE A 1 87 ? 0.630 -8.856 -18.699 1.00 94.38 87 ILE A O 1
ATOM 694 N N . ASN A 1 88 ? 2.793 -8.875 -19.302 1.00 94.25 88 ASN A N 1
ATOM 695 C CA . ASN A 1 88 ? 2.970 -10.331 -19.248 1.00 94.25 88 ASN A CA 1
ATOM 696 C C . ASN A 1 88 ? 2.699 -10.898 -17.838 1.00 94.25 88 ASN A C 1
ATOM 698 O O . ASN A 1 88 ? 2.353 -12.066 -17.700 1.00 94.25 88 ASN A O 1
ATOM 702 N N . GLN A 1 89 ? 2.881 -10.082 -16.795 1.00 94.19 89 GLN A N 1
ATOM 703 C CA . GLN A 1 89 ? 2.631 -10.444 -15.398 1.00 94.19 89 GLN A CA 1
ATOM 704 C C . GLN A 1 89 ? 1.196 -10.148 -14.921 1.00 94.19 89 GLN A C 1
ATOM 706 O O . GLN A 1 89 ? 0.906 -10.394 -13.754 1.00 94.19 89 GLN A O 1
ATOM 711 N N . GLU A 1 90 ? 0.286 -9.642 -15.763 1.00 95.44 90 GLU A N 1
ATOM 712 C CA . GLU A 1 90 ? -1.093 -9.268 -15.370 1.00 95.44 90 GLU A CA 1
ATOM 713 C C . GLU A 1 90 ? -1.141 -8.193 -14.251 1.00 95.44 90 GLU A C 1
ATOM 715 O O . GLU A 1 90 ? -2.009 -8.196 -13.376 1.00 95.44 90 GLU A O 1
ATOM 720 N N . MET A 1 91 ? -0.166 -7.277 -14.251 1.00 96.19 91 MET A N 1
ATOM 721 C CA . MET A 1 91 ? 0.020 -6.205 -13.258 1.00 96.19 91 MET A CA 1
ATOM 722 C C . MET A 1 91 ? -0.203 -4.791 -13.813 1.00 96.19 91 MET A C 1
ATOM 724 O O . MET A 1 91 ? -0.246 -3.828 -13.041 1.00 96.19 91 MET A O 1
ATOM 728 N N . ASP A 1 92 ? -0.361 -4.640 -15.127 1.00 95.62 92 ASP A N 1
ATOM 729 C CA . ASP A 1 92 ? -0.557 -3.357 -15.811 1.00 95.62 92 ASP A CA 1
ATOM 730 C C . ASP A 1 92 ? -1.736 -2.552 -15.233 1.00 95.62 92 ASP A C 1
ATOM 732 O O . ASP A 1 92 ? -1.588 -1.361 -14.958 1.00 95.62 92 ASP A O 1
ATOM 736 N N . GLY A 1 93 ? -2.865 -3.206 -14.940 1.00 96.19 93 GLY A N 1
ATOM 737 C CA . GLY A 1 93 ? -4.043 -2.593 -14.323 1.00 96.19 93 GLY A CA 1
ATOM 738 C C . GLY A 1 93 ? -3.834 -2.156 -12.866 1.00 96.19 93 GLY A C 1
ATOM 739 O O . GLY A 1 93 ? -4.411 -1.154 -12.433 1.00 96.19 93 GLY A O 1
ATOM 740 N N . ALA A 1 94 ? -2.984 -2.853 -12.105 1.00 96.62 94 ALA A N 1
ATOM 741 C CA . ALA A 1 94 ? -2.608 -2.450 -10.746 1.00 96.62 94 ALA A CA 1
ATOM 742 C C . ALA A 1 94 ? -1.667 -1.234 -10.777 1.00 96.62 94 ALA A 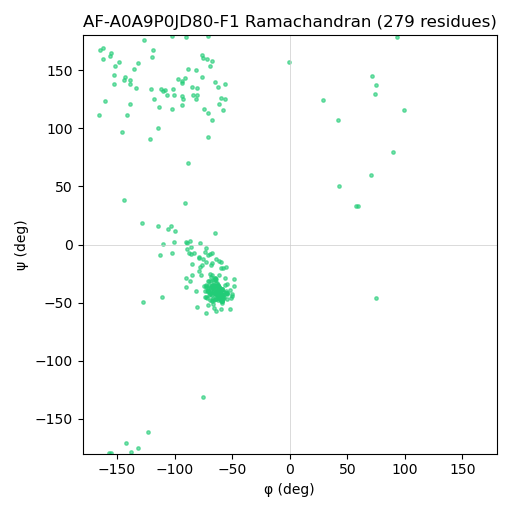C 1
ATOM 744 O O . ALA A 1 94 ? -1.894 -0.245 -10.074 1.00 96.62 94 ALA A O 1
ATOM 745 N N . VAL A 1 95 ? -0.668 -1.263 -11.664 1.00 97.81 95 VAL A N 1
ATOM 746 C CA . VAL A 1 95 ? 0.232 -0.132 -11.930 1.00 97.81 95 VAL A CA 1
ATOM 747 C C . VAL A 1 95 ? -0.544 1.077 -12.458 1.00 97.81 95 VAL A C 1
ATOM 749 O O . VAL A 1 95 ? -0.313 2.190 -11.997 1.00 97.81 95 VAL A O 1
ATOM 752 N N . ALA A 1 96 ? -1.52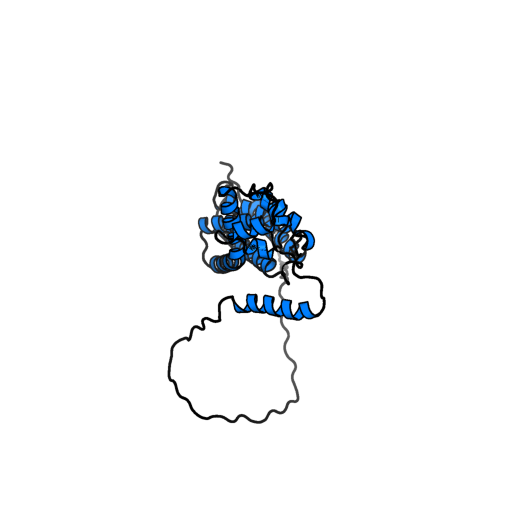7 0.894 -13.341 1.00 97.75 96 ALA A N 1
ATOM 753 C CA . ALA A 1 96 ? -2.335 1.990 -13.870 1.00 97.75 96 ALA A CA 1
ATOM 754 C C . ALA A 1 96 ? -3.152 2.703 -12.783 1.00 97.75 96 ALA A C 1
ATOM 756 O O . ALA A 1 96 ? -3.185 3.937 -12.756 1.00 97.75 96 ALA A O 1
ATOM 757 N N . LYS A 1 97 ? -3.764 1.962 -11.846 1.00 96.88 97 LYS A N 1
ATOM 758 C CA . LYS A 1 97 ? -4.450 2.544 -10.674 1.00 96.88 97 LYS A CA 1
ATOM 759 C C . LYS A 1 97 ? -3.478 3.361 -9.811 1.00 96.88 97 LYS A C 1
ATOM 761 O O . LYS A 1 97 ? -3.768 4.508 -9.469 1.00 96.88 97 LYS A O 1
ATOM 766 N N . TRP A 1 98 ? -2.298 2.809 -9.534 1.00 97.94 98 TRP A N 1
ATOM 767 C CA . TRP A 1 98 ? -1.240 3.470 -8.767 1.00 97.94 98 TRP A CA 1
ATOM 768 C C . TRP A 1 98 ? -0.710 4.747 -9.432 1.00 97.94 98 TRP A C 1
ATOM 770 O O . TRP A 1 98 ? -0.606 5.793 -8.790 1.00 97.94 98 TRP A O 1
ATOM 780 N N . LEU A 1 99 ? -0.442 4.724 -10.740 1.00 98.19 99 LEU A N 1
ATOM 781 C CA . LEU A 1 99 ? 0.010 5.912 -11.465 1.00 98.19 99 LEU A CA 1
ATOM 782 C C . LEU A 1 99 ? -1.094 6.975 -11.586 1.00 98.19 99 LEU A C 1
ATOM 784 O O . LEU A 1 99 ? -0.778 8.164 -11.658 1.00 98.19 99 LEU A O 1
ATOM 788 N N . HIS A 1 100 ? -2.379 6.607 -11.547 1.00 98.00 100 HIS A N 1
ATOM 789 C CA . HIS A 1 100 ? -3.460 7.586 -11.384 1.00 98.00 100 HIS A CA 1
ATOM 790 C C . HIS A 1 100 ? -3.436 8.230 -9.992 1.00 98.00 100 HIS A C 1
ATOM 792 O O . HIS A 1 100 ? -3.427 9.460 -9.915 1.00 98.00 100 HIS A O 1
ATOM 798 N N . TYR A 1 101 ? -3.319 7.438 -8.918 1.00 96.62 101 TYR A N 1
ATOM 799 C CA . TYR A 1 101 ? -3.164 7.932 -7.540 1.00 96.62 101 TYR A CA 1
ATOM 800 C C . TYR A 1 101 ? -1.970 8.896 -7.403 1.00 96.62 101 TYR A C 1
ATOM 802 O O . TYR A 1 101 ? -2.105 10.019 -6.911 1.00 96.62 101 TYR A O 1
ATOM 810 N N . LEU A 1 102 ? -0.810 8.528 -7.958 1.00 96.94 102 LEU A N 1
ATOM 811 C CA . LEU A 1 102 ? 0.386 9.374 -7.973 1.00 96.94 102 LEU A CA 1
ATOM 812 C C . LEU A 1 102 ? 0.315 10.565 -8.950 1.00 96.94 102 LEU A C 1
ATOM 814 O O . LEU A 1 102 ? 1.216 11.408 -8.924 1.00 96.94 102 LEU A O 1
ATOM 818 N N . LYS A 1 103 ? -0.720 10.678 -9.793 1.00 97.81 103 LYS A N 1
ATOM 819 C CA . LYS A 1 103 ? -0.822 11.662 -10.895 1.00 97.81 103 LYS A CA 1
ATOM 820 C C . LYS A 1 103 ? 0.343 11.567 -11.903 1.00 97.81 103 LYS A C 1
ATOM 822 O O . LYS A 1 103 ? 0.775 12.565 -12.475 1.00 97.81 103 LYS A O 1
ATOM 827 N N . LEU A 1 104 ? 0.841 10.348 -12.118 1.00 97.69 104 LEU A N 1
ATOM 828 C CA . LEU A 1 104 ? 1.919 9.975 -13.042 1.00 97.69 104 LEU A CA 1
ATOM 829 C C . LEU A 1 104 ? 1.436 9.159 -14.259 1.00 97.69 104 LEU A C 1
ATOM 831 O O . LEU A 1 104 ? 2.255 8.827 -15.108 1.00 97.69 104 LEU A O 1
ATOM 835 N N . HIS A 1 105 ? 0.134 8.869 -14.387 1.00 96.75 105 HIS A N 1
ATOM 836 C CA . HIS A 1 105 ? -0.463 8.011 -15.432 1.00 96.75 105 HIS A CA 1
ATOM 837 C C . HIS A 1 105 ? -0.016 8.314 -16.876 1.00 96.75 105 HIS A C 1
ATOM 839 O O . HIS A 1 105 ? 0.099 7.398 -17.684 1.00 96.75 105 HIS A O 1
ATOM 845 N N . LYS A 1 106 ? 0.329 9.567 -17.213 1.00 95.75 106 LYS A N 1
ATOM 846 C CA . LYS A 1 106 ? 0.886 9.923 -18.535 1.00 95.75 106 LYS A CA 1
ATOM 847 C C . LYS A 1 106 ? 2.226 9.236 -18.866 1.00 95.75 106 LYS A C 1
ATOM 849 O O . LYS A 1 106 ? 2.660 9.261 -20.013 1.00 95.75 106 LYS A O 1
ATOM 854 N N . TYR A 1 107 ? 2.884 8.641 -17.871 1.00 96.50 107 TYR A N 1
ATOM 855 C CA . TYR A 1 107 ? 4.108 7.855 -18.004 1.00 96.50 107 TYR A CA 1
ATOM 856 C C . TYR A 1 107 ? 3.855 6.335 -18.020 1.00 96.50 107 TYR A C 1
ATOM 858 O O . TYR A 1 107 ? 4.816 5.580 -17.958 1.00 96.50 107 TYR A O 1
ATOM 866 N N . GLN A 1 108 ? 2.607 5.854 -18.144 1.00 95.94 108 GLN A N 1
ATOM 867 C CA . GLN A 1 108 ? 2.283 4.414 -18.223 1.00 95.94 108 GLN A CA 1
ATOM 868 C C . GLN A 1 108 ? 3.155 3.656 -19.246 1.00 95.94 108 GLN A C 1
ATOM 870 O O . GLN A 1 108 ? 3.559 2.527 -18.993 1.00 95.94 108 GLN A O 1
ATOM 875 N N . TRP A 1 109 ? 3.504 4.292 -20.373 1.00 93.69 109 TRP A N 1
ATOM 876 C CA . TRP A 1 109 ? 4.366 3.726 -21.422 1.00 93.69 109 TRP A CA 1
ATOM 877 C C . TRP A 1 109 ? 5.749 3.268 -20.924 1.00 93.69 109 TRP A C 1
ATOM 879 O O . TRP A 1 109 ? 6.326 2.351 -21.510 1.00 93.69 109 TRP A O 1
ATOM 889 N N . PHE A 1 110 ? 6.269 3.904 -19.869 1.00 95.69 110 PHE A N 1
ATOM 890 C CA . PHE A 1 110 ? 7.548 3.578 -19.241 1.00 95.69 110 PHE A CA 1
ATOM 891 C C . PHE A 1 110 ? 7.414 2.272 -18.458 1.00 95.69 110 PHE A C 1
ATOM 893 O O . PHE A 1 110 ? 8.032 1.272 -18.810 1.00 95.69 110 PHE A O 1
ATOM 900 N N . PHE A 1 111 ? 6.499 2.251 -17.486 1.00 96.19 111 PHE A N 1
ATOM 901 C CA . PHE A 1 111 ? 6.239 1.093 -16.630 1.00 96.19 111 PHE A CA 1
ATOM 902 C C . PHE A 1 111 ? 5.752 -0.136 -17.413 1.00 96.19 111 PHE A C 1
ATOM 904 O O . PHE A 1 111 ? 6.184 -1.242 -17.118 1.00 96.19 111 PHE A O 1
ATOM 911 N N . ASN A 1 112 ? 4.938 0.042 -18.463 1.00 94.88 112 ASN A N 1
ATOM 912 C CA . ASN A 1 112 ? 4.493 -1.046 -19.350 1.00 94.88 112 ASN A CA 1
ATOM 913 C C . ASN A 1 112 ? 5.638 -1.785 -20.066 1.00 94.88 112 ASN A C 1
ATOM 915 O O . ASN A 1 112 ? 5.400 -2.843 -20.638 1.00 94.88 112 ASN A O 1
ATOM 919 N N . SER A 1 113 ? 6.848 -1.222 -20.076 1.00 92.94 113 SER A N 1
ATOM 920 C CA . SER A 1 113 ? 8.030 -1.789 -20.736 1.00 92.94 113 SER A CA 1
ATOM 921 C C . SER A 1 113 ? 9.034 -2.390 -19.730 1.00 92.94 113 SER A C 1
ATOM 923 O O . SER A 1 113 ? 10.177 -2.653 -20.096 1.00 92.94 113 SER A O 1
ATOM 925 N N . LEU A 1 114 ? 8.617 -2.578 -18.470 1.00 95.00 114 LEU A N 1
ATOM 926 C CA . LEU A 1 114 ? 9.402 -3.101 -17.345 1.00 95.00 114 LEU A CA 1
ATOM 927 C C . LEU A 1 114 ? 8.619 -4.205 -16.616 1.00 95.00 114 LEU A C 1
ATOM 929 O O . LEU A 1 114 ? 7.387 -4.226 -16.660 1.00 95.00 114 LEU A O 1
ATOM 933 N N . SER A 1 115 ? 9.313 -5.100 -15.916 1.00 95.50 115 SER A N 1
ATOM 934 C CA . SER A 1 115 ? 8.730 -6.024 -14.930 1.00 95.50 115 SER A CA 1
ATOM 935 C C . SER A 1 115 ? 8.395 -5.326 -13.603 1.00 95.50 115 SER A C 1
ATOM 937 O O . SER A 1 115 ? 8.922 -4.255 -13.295 1.00 95.50 115 SER A O 1
ATOM 939 N N . TYR A 1 116 ? 7.561 -5.953 -12.763 1.00 95.38 116 TYR A N 1
ATOM 940 C CA . TYR A 1 116 ? 7.287 -5.464 -11.400 1.00 95.38 116 TYR A CA 1
ATOM 941 C C . TYR A 1 116 ? 8.577 -5.282 -10.575 1.00 95.38 116 TYR A C 1
ATOM 943 O O . TYR A 1 116 ? 8.723 -4.278 -9.880 1.00 95.38 116 TYR A O 1
ATOM 951 N N . LEU A 1 117 ? 9.524 -6.223 -10.680 1.00 93.12 117 LEU A N 1
ATOM 952 C CA . LEU A 1 117 ? 10.778 -6.184 -9.919 1.00 93.12 117 LEU A CA 1
ATOM 953 C C . LEU A 1 117 ? 11.691 -5.045 -10.388 1.00 93.12 117 LEU A C 1
ATOM 955 O O . LEU A 1 117 ? 12.238 -4.330 -9.557 1.00 93.12 117 LEU A O 1
ATOM 959 N N . GLU A 1 118 ? 11.815 -4.815 -11.698 1.00 95.56 118 GLU A N 1
ATOM 960 C CA . GLU A 1 118 ? 12.554 -3.651 -12.211 1.00 95.56 118 GLU A CA 1
ATOM 961 C C . GLU A 1 118 ? 11.974 -2.339 -11.684 1.00 95.56 118 GLU A C 1
ATOM 963 O O . GLU A 1 118 ? 12.730 -1.482 -11.238 1.00 95.56 118 GLU A O 1
ATOM 968 N N . ILE A 1 119 ? 10.642 -2.206 -11.661 1.00 96.94 119 ILE A N 1
ATOM 969 C CA . ILE A 1 119 ? 9.957 -1.029 -11.110 1.00 96.94 119 ILE A CA 1
ATOM 970 C C . ILE A 1 119 ? 10.287 -0.846 -9.621 1.00 96.94 119 ILE A C 1
ATOM 972 O O . ILE A 1 119 ? 10.526 0.278 -9.187 1.00 96.94 119 ILE A O 1
ATOM 976 N N . GLU A 1 120 ? 10.340 -1.925 -8.839 1.00 95.12 120 GLU A N 1
ATOM 977 C CA . GLU A 1 120 ? 10.704 -1.896 -7.415 1.00 95.12 120 GLU A CA 1
ATOM 978 C C . GLU A 1 120 ? 12.176 -1.508 -7.176 1.00 95.12 120 GLU A C 1
ATOM 980 O O . GLU A 1 120 ? 12.488 -0.903 -6.148 1.00 95.12 120 GLU A O 1
ATOM 985 N N . PHE A 1 121 ? 13.073 -1.762 -8.135 1.00 94.25 121 PHE A N 1
ATOM 986 C CA . PHE A 1 121 ? 14.491 -1.385 -8.068 1.00 94.25 121 PHE A CA 1
ATOM 987 C C . PHE A 1 121 ? 14.833 0.007 -8.625 1.00 94.25 121 PHE A C 1
ATOM 989 O O . PHE A 1 121 ? 15.972 0.438 -8.457 1.00 94.25 121 PHE A O 1
ATOM 996 N N . ILE A 1 122 ? 13.886 0.763 -9.195 1.00 97.12 122 ILE A N 1
ATOM 997 C CA . ILE A 1 122 ? 14.165 2.147 -9.625 1.00 97.12 122 ILE A CA 1
ATOM 998 C C . ILE A 1 122 ? 14.552 3.019 -8.414 1.00 97.12 122 ILE A C 1
ATOM 1000 O O . ILE A 1 122 ? 13.890 2.989 -7.365 1.00 97.12 122 ILE A O 1
ATOM 1004 N N . ASP A 1 123 ? 15.596 3.830 -8.570 1.00 97.12 123 ASP A N 1
ATOM 1005 C CA . ASP A 1 123 ? 16.071 4.836 -7.611 1.00 97.12 123 ASP A CA 1
ATOM 1006 C C . ASP A 1 123 ? 16.574 6.110 -8.328 1.00 97.12 123 ASP A C 1
ATOM 1008 O O . ASP A 1 123 ? 16.280 6.313 -9.505 1.00 97.12 123 ASP A O 1
ATOM 1012 N N . GLU A 1 124 ? 17.217 7.037 -7.608 1.00 96.12 124 GLU A N 1
ATOM 1013 C CA . GLU A 1 124 ? 17.696 8.307 -8.187 1.00 96.12 124 GLU A CA 1
ATOM 1014 C C . GLU A 1 124 ? 18.979 8.143 -9.030 1.00 96.12 124 GLU A C 1
ATOM 1016 O O . GLU A 1 124 ? 19.245 9.007 -9.866 1.00 96.12 124 GLU A O 1
ATOM 1021 N N . ASP A 1 125 ? 19.718 7.038 -8.871 1.00 96.38 125 ASP A N 1
ATOM 1022 C CA . ASP A 1 125 ? 20.980 6.769 -9.570 1.00 96.38 125 ASP A CA 1
ATOM 1023 C C . ASP A 1 125 ? 20.750 6.029 -10.904 1.00 96.38 125 ASP A C 1
ATOM 1025 O O . ASP A 1 125 ? 21.427 6.310 -11.891 1.00 96.38 125 ASP A O 1
ATOM 1029 N N . ASN A 1 126 ? 19.767 5.119 -10.962 1.00 96.44 126 ASN A N 1
ATOM 1030 C CA . ASN A 1 126 ? 19.533 4.230 -12.113 1.00 96.44 126 ASN A CA 1
ATOM 1031 C C . ASN A 1 126 ? 18.371 4.629 -13.054 1.00 96.44 126 ASN A C 1
ATOM 1033 O O . ASN A 1 126 ? 18.188 4.023 -14.114 1.00 96.44 126 ASN A O 1
ATOM 1037 N N . ILE A 1 127 ? 17.560 5.639 -12.711 1.00 95.62 127 ILE A N 1
ATOM 1038 C CA . ILE A 1 127 ? 16.329 5.944 -13.466 1.00 95.62 127 ILE A CA 1
ATOM 1039 C C . ILE A 1 127 ? 16.571 6.392 -14.917 1.00 95.62 127 ILE A C 1
ATOM 1041 O O . ILE A 1 127 ? 15.753 6.086 -15.789 1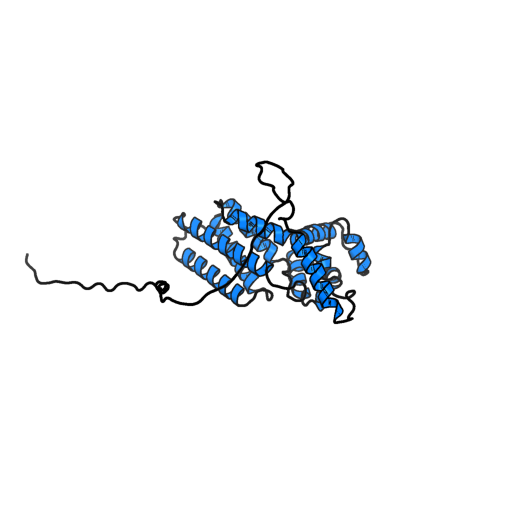.00 95.62 127 ILE A O 1
ATOM 1045 N N . ASP A 1 128 ? 17.674 7.089 -15.207 1.00 93.81 128 ASP A N 1
ATOM 1046 C CA . ASP A 1 128 ? 17.991 7.504 -16.581 1.00 93.81 128 ASP A CA 1
ATOM 1047 C C . ASP A 1 128 ? 18.387 6.297 -17.467 1.00 93.81 128 ASP A C 1
ATOM 1049 O O . ASP A 1 128 ? 18.015 6.278 -18.642 1.00 93.81 128 ASP A O 1
ATOM 1053 N N . ASP A 1 129 ? 19.003 5.244 -16.908 1.00 93.19 129 ASP A N 1
ATOM 1054 C CA . ASP A 1 129 ? 19.296 3.988 -17.625 1.00 93.19 129 ASP A CA 1
ATOM 1055 C C . ASP A 1 129 ? 18.010 3.226 -17.976 1.00 93.19 129 ASP A C 1
ATOM 1057 O O . ASP A 1 129 ? 17.830 2.769 -19.109 1.00 93.19 129 ASP A O 1
ATOM 1061 N N . PHE A 1 130 ? 17.059 3.143 -17.038 1.00 94.12 130 PHE A N 1
ATOM 1062 C CA . PHE A 1 130 ? 15.740 2.568 -17.318 1.00 94.12 130 PHE A CA 1
ATOM 1063 C C . PHE A 1 130 ? 14.986 3.359 -18.398 1.00 94.12 130 PHE A C 1
ATOM 1065 O O . PHE A 1 130 ? 14.297 2.769 -19.232 1.00 94.12 130 PHE A O 1
ATOM 1072 N N . ILE A 1 131 ? 15.111 4.689 -18.429 1.00 92.31 131 ILE A N 1
ATOM 1073 C CA . ILE A 1 131 ? 14.503 5.518 -19.483 1.00 92.31 131 ILE A CA 1
ATOM 1074 C C . ILE A 1 131 ? 15.183 5.262 -20.836 1.00 92.31 131 ILE A C 1
ATOM 1076 O O . ILE A 1 131 ? 14.484 5.126 -21.845 1.00 92.31 131 ILE A O 1
ATOM 1080 N N . ALA A 1 132 ? 16.512 5.125 -20.858 1.00 90.19 132 ALA A N 1
ATOM 1081 C CA . ALA A 1 132 ? 17.267 4.762 -22.054 1.00 90.19 132 ALA A CA 1
ATOM 1082 C C . ALA A 1 132 ? 16.861 3.378 -22.595 1.00 90.19 132 ALA A C 1
ATOM 1084 O O . ALA A 1 132 ? 16.611 3.256 -23.795 1.00 90.19 132 ALA A O 1
ATOM 1085 N N . LYS A 1 133 ? 16.681 2.368 -21.724 1.00 88.38 133 LYS A N 1
ATOM 1086 C CA . LYS A 1 133 ? 16.170 1.029 -22.093 1.00 88.38 133 LYS A CA 1
ATOM 1087 C C . LYS A 1 133 ? 14.828 1.100 -22.833 1.00 88.38 133 LYS A C 1
ATOM 1089 O O . LYS A 1 133 ? 14.621 0.361 -23.792 1.00 88.38 133 LYS A O 1
ATOM 1094 N N . VAL A 1 134 ? 13.909 1.966 -22.397 1.00 85.31 134 VAL A N 1
ATOM 1095 C CA . VAL A 1 134 ? 12.541 2.025 -22.951 1.00 85.31 134 VAL A CA 1
ATOM 1096 C C . VAL A 1 134 ? 12.433 2.888 -24.223 1.00 85.31 134 VAL A C 1
ATOM 1098 O O . VAL A 1 134 ? 11.462 2.743 -24.966 1.00 85.31 134 VAL A O 1
ATOM 1101 N N . ASN A 1 135 ? 13.421 3.750 -24.501 1.00 71.12 135 ASN A N 1
ATOM 1102 C CA . ASN A 1 135 ? 13.655 4.429 -25.788 1.00 71.12 135 ASN A CA 1
ATOM 1103 C C . ASN A 1 135 ? 12.391 4.983 -26.497 1.00 71.12 135 ASN A C 1
ATOM 1105 O O . ASN A 1 135 ? 12.138 4.706 -27.671 1.00 71.12 135 ASN A O 1
ATOM 1109 N N . LYS A 1 136 ? 11.555 5.739 -25.767 1.00 68.94 136 LYS A N 1
ATOM 1110 C CA . LYS A 1 136 ? 10.291 6.305 -26.291 1.00 68.94 136 LYS A CA 1
ATOM 1111 C C . LYS A 1 136 ? 10.140 7.808 -26.085 1.00 68.94 136 LYS A C 1
ATOM 1113 O O . LYS A 1 136 ? 9.767 8.505 -27.019 1.00 68.94 136 LYS A O 1
ATOM 1118 N N . ASN A 1 137 ? 10.362 8.306 -24.869 1.00 75.88 137 ASN A N 1
ATOM 1119 C CA . ASN A 1 137 ? 10.168 9.712 -24.497 1.00 75.88 137 ASN A CA 1
ATOM 1120 C C . ASN A 1 137 ? 11.042 10.075 -23.288 1.00 75.88 137 ASN A C 1
ATOM 1122 O O . ASN A 1 137 ? 11.495 9.197 -22.557 1.00 75.88 137 ASN A O 1
ATOM 1126 N N . SER A 1 138 ? 11.218 11.371 -23.026 1.00 86.44 138 SER A N 1
ATOM 1127 C CA . SER A 1 138 ? 11.808 11.849 -21.773 1.00 86.44 138 SER A CA 1
ATOM 1128 C C . SER A 1 138 ? 10.777 11.902 -20.634 1.00 86.44 138 SER A C 1
ATOM 1130 O O . SER A 1 138 ? 9.581 12.128 -20.840 1.00 86.44 138 SER A O 1
ATOM 1132 N N . ILE A 1 139 ? 11.251 11.718 -19.400 1.00 94.12 139 ILE A N 1
ATOM 1133 C CA . ILE A 1 139 ? 10.482 11.947 -18.168 1.00 94.12 139 ILE A CA 1
ATOM 1134 C C . ILE A 1 139 ? 11.041 13.211 -17.512 1.00 94.12 139 ILE A C 1
ATOM 1136 O O . ILE A 1 139 ? 12.254 13.367 -17.396 1.00 94.12 139 ILE A O 1
ATOM 1140 N N . THR A 1 140 ? 10.182 14.143 -17.087 1.00 95.31 140 THR A N 1
ATOM 1141 C CA . THR A 1 140 ? 10.662 15.388 -16.461 1.00 95.31 140 THR A CA 1
ATOM 1142 C C . THR A 1 140 ? 11.368 15.087 -15.134 1.00 95.31 140 THR A C 1
ATOM 1144 O O . THR A 1 140 ? 10.879 14.266 -14.363 1.00 95.31 140 THR A O 1
ATOM 1147 N N . LYS A 1 141 ? 12.479 15.767 -14.811 1.00 95.19 141 LYS A N 1
ATOM 1148 C CA . LYS A 1 141 ? 13.272 15.490 -13.587 1.00 95.19 141 LYS A CA 1
ATOM 1149 C C . LYS A 1 141 ? 12.442 15.549 -12.287 1.00 95.19 141 LYS A C 1
ATOM 1151 O O . LYS A 1 141 ? 12.630 14.729 -11.395 1.00 95.19 141 LYS A O 1
ATOM 1156 N N . GLY A 1 142 ? 11.441 16.432 -12.208 1.00 97.38 142 GLY A N 1
ATOM 1157 C CA . GLY A 1 142 ? 10.485 16.463 -11.087 1.00 97.38 142 GLY A CA 1
ATOM 1158 C C . GLY A 1 142 ? 9.527 15.260 -11.020 1.00 97.38 142 GLY A C 1
ATOM 1159 O O . GLY A 1 142 ? 9.090 14.885 -9.936 1.00 97.38 142 GLY A O 1
ATOM 1160 N N . ALA A 1 143 ? 9.218 14.629 -12.157 1.00 97.56 143 ALA A N 1
ATOM 1161 C CA . ALA A 1 143 ? 8.481 13.369 -12.196 1.00 97.56 143 ALA A CA 1
ATOM 1162 C C . ALA A 1 143 ? 9.389 12.163 -11.931 1.00 97.56 143 ALA A C 1
ATOM 1164 O O . ALA A 1 143 ? 8.973 11.292 -11.178 1.00 97.56 143 ALA A O 1
ATOM 1165 N N . GLN A 1 144 ? 10.619 12.143 -12.464 1.00 97.62 144 GLN A N 1
ATOM 1166 C CA . GLN A 1 144 ? 11.630 11.129 -12.138 1.00 97.62 144 GLN A CA 1
ATOM 1167 C C . GLN A 1 144 ? 11.801 11.012 -10.622 1.00 97.62 144 GLN A C 1
ATOM 1169 O O . GLN A 1 144 ? 11.504 9.964 -10.064 1.00 97.62 144 GLN A O 1
ATOM 1174 N N . ARG A 1 145 ? 12.106 12.122 -9.936 1.00 98.12 145 ARG A N 1
ATOM 1175 C CA . ARG A 1 145 ? 12.218 12.160 -8.469 1.00 98.12 145 ARG A CA 1
ATOM 1176 C C . ARG A 1 145 ? 10.988 11.587 -7.752 1.00 98.12 145 ARG A C 1
ATOM 1178 O O . ARG A 1 145 ? 11.119 10.891 -6.749 1.00 98.12 145 ARG A O 1
ATOM 1185 N N . LYS A 1 146 ? 9.779 11.851 -8.265 1.00 98.19 146 LYS A N 1
ATOM 1186 C CA . LYS A 1 146 ? 8.547 11.281 -7.699 1.00 98.19 146 LYS A CA 1
ATOM 1187 C C . LYS A 1 146 ? 8.448 9.769 -7.926 1.00 98.19 146 LYS A C 1
ATOM 1189 O O . LYS A 1 146 ? 7.987 9.077 -7.026 1.00 98.19 146 LYS A O 1
ATOM 1194 N N . ILE A 1 147 ? 8.890 9.265 -9.080 1.00 98.19 147 ILE A N 1
ATOM 1195 C CA . ILE A 1 147 ? 9.007 7.825 -9.339 1.00 98.19 147 ILE A CA 1
ATOM 1196 C C . ILE A 1 147 ? 9.966 7.212 -8.315 1.00 98.19 147 ILE A C 1
ATOM 1198 O O . ILE A 1 147 ? 9.518 6.359 -7.563 1.00 98.19 147 ILE A O 1
ATOM 1202 N N . CYS A 1 148 ? 11.201 7.713 -8.193 1.00 98.31 148 CYS A N 1
ATOM 1203 C CA . CYS A 1 148 ? 12.228 7.189 -7.278 1.00 98.31 148 CYS A CA 1
ATOM 1204 C C . CYS A 1 148 ? 11.753 7.114 -5.810 1.00 98.31 148 CYS A C 1
ATOM 1206 O O . CYS A 1 148 ? 11.984 6.121 -5.121 1.00 98.31 148 CYS A O 1
ATOM 1208 N N . ILE A 1 149 ? 11.039 8.140 -5.327 1.00 98.00 149 ILE A N 1
ATOM 1209 C CA . ILE A 1 149 ? 10.436 8.153 -3.979 1.00 98.00 149 ILE A CA 1
ATOM 1210 C C . ILE A 1 149 ? 9.354 7.067 -3.840 1.00 98.00 149 ILE A C 1
ATOM 1212 O O . ILE A 1 149 ? 9.276 6.378 -2.820 1.00 98.00 149 ILE A O 1
ATOM 1216 N N . SER A 1 150 ? 8.511 6.893 -4.857 1.00 97.69 150 SER A N 1
ATOM 1217 C CA . SER A 1 150 ? 7.432 5.904 -4.849 1.00 97.69 150 SER A CA 1
ATOM 1218 C C . SER A 1 150 ? 7.934 4.466 -5.043 1.00 97.69 150 SER A C 1
ATOM 1220 O O . SER A 1 150 ? 7.426 3.555 -4.398 1.00 97.69 150 SER A O 1
ATOM 1222 N N . THR A 1 151 ? 8.961 4.232 -5.854 1.00 97.81 151 THR A N 1
ATOM 1223 C CA . THR A 1 151 ? 9.569 2.904 -6.035 1.00 97.81 151 THR A CA 1
ATOM 1224 C C . THR A 1 151 ? 10.391 2.498 -4.815 1.00 97.81 151 THR A C 1
ATOM 1226 O O . THR A 1 151 ? 10.281 1.362 -4.361 1.00 97.81 151 THR A O 1
ATOM 1229 N N . LYS A 1 152 ? 11.063 3.450 -4.152 1.00 97.19 152 LYS A N 1
ATOM 1230 C CA . LYS A 1 152 ? 11.570 3.238 -2.789 1.00 97.19 152 LYS A CA 1
ATOM 1231 C C . LYS A 1 152 ? 10.450 2.872 -1.803 1.00 97.19 152 LYS A C 1
ATOM 1233 O O . LYS A 1 152 ? 10.620 1.962 -1.004 1.00 97.19 152 LYS A O 1
ATOM 1238 N N . THR A 1 153 ? 9.281 3.512 -1.886 1.00 96.69 153 THR A N 1
ATOM 1239 C CA . THR A 1 153 ? 8.133 3.189 -1.012 1.00 96.69 153 THR A CA 1
ATOM 1240 C C . THR A 1 153 ? 7.576 1.772 -1.248 1.00 96.69 153 THR A C 1
ATOM 1242 O O . THR A 1 153 ? 7.074 1.169 -0.302 1.00 96.69 153 THR A O 1
ATOM 1245 N N . LEU A 1 154 ? 7.697 1.206 -2.461 1.00 95.50 154 LEU A N 1
ATOM 1246 C CA . LEU A 1 154 ? 7.441 -0.225 -2.710 1.00 95.50 154 LEU A CA 1
ATOM 1247 C C . LEU A 1 154 ? 8.468 -1.105 -1.999 1.00 95.50 154 LEU A C 1
ATOM 1249 O O . LEU A 1 154 ? 8.099 -1.967 -1.206 1.00 95.50 154 LEU A O 1
ATOM 1253 N N . ARG A 1 155 ? 9.748 -0.839 -2.262 1.00 95.19 155 ARG A N 1
ATOM 1254 C CA . ARG A 1 155 ? 10.892 -1.628 -1.797 1.00 95.19 155 ARG A CA 1
ATOM 1255 C C . ARG A 1 155 ? 11.026 -1.655 -0.271 1.00 95.19 155 ARG A C 1
ATOM 1257 O O . ARG A 1 155 ? 11.315 -2.698 0.304 1.00 95.19 155 ARG A O 1
ATOM 1264 N N . ASP A 1 156 ? 10.740 -0.534 0.388 1.00 96.19 156 ASP A N 1
ATOM 1265 C CA . ASP A 1 156 ? 10.775 -0.396 1.849 1.00 96.19 156 ASP A CA 1
ATOM 1266 C C . ASP A 1 156 ? 9.517 -0.997 2.535 1.00 96.19 156 ASP A C 1
ATOM 1268 O O . ASP A 1 156 ? 9.496 -1.154 3.760 1.00 96.19 156 ASP A O 1
ATOM 1272 N N . ARG A 1 157 ? 8.451 -1.339 1.784 1.00 96.38 157 ARG A N 1
ATOM 1273 C CA . ARG A 1 157 ? 7.146 -1.787 2.324 1.00 96.38 157 ARG A CA 1
ATOM 1274 C C . ARG A 1 157 ? 7.219 -3.033 3.220 1.00 96.38 157 ARG A C 1
ATOM 1276 O O . ARG A 1 157 ? 6.571 -2.995 4.264 1.00 96.38 157 ARG A O 1
ATOM 1283 N N . PRO A 1 158 ? 7.959 -4.115 2.897 1.00 94.19 158 PRO A N 1
ATOM 1284 C CA . PRO A 1 158 ? 7.992 -5.299 3.758 1.00 94.19 158 PRO A CA 1
ATOM 1285 C C . PRO A 1 158 ? 8.616 -5.006 5.128 1.00 94.19 158 PRO A C 1
ATOM 1287 O O . PRO A 1 158 ? 8.096 -5.450 6.148 1.00 94.19 158 PRO A O 1
ATOM 1290 N N . GLN A 1 159 ? 9.686 -4.202 5.179 1.00 95.69 159 GLN A N 1
ATOM 1291 C CA . GLN A 1 159 ? 10.277 -3.785 6.454 1.00 95.69 159 GLN A CA 1
ATOM 1292 C C . GLN A 1 159 ? 9.304 -2.898 7.237 1.00 95.69 159 GLN A C 1
ATOM 1294 O O . GLN A 1 159 ? 9.012 -3.188 8.390 1.00 95.69 159 GLN A O 1
ATOM 1299 N N . LYS A 1 160 ? 8.713 -1.892 6.582 1.00 96.94 160 LYS A N 1
ATOM 1300 C CA . LYS A 1 160 ? 7.714 -0.999 7.188 1.00 96.94 160 LYS A CA 1
ATOM 1301 C C . LYS A 1 160 ? 6.516 -1.744 7.785 1.00 96.94 160 LYS A C 1
ATOM 1303 O O . LYS A 1 160 ? 6.039 -1.358 8.847 1.00 96.94 160 LYS A O 1
ATOM 1308 N N . LEU A 1 161 ? 6.017 -2.793 7.126 1.00 97.44 161 LEU A N 1
ATOM 1309 C CA . LEU A 1 161 ? 4.926 -3.615 7.662 1.00 97.44 161 LEU A CA 1
ATOM 1310 C C . LEU A 1 161 ? 5.363 -4.385 8.915 1.00 97.44 161 LEU A C 1
ATOM 1312 O O . LEU A 1 161 ? 4.613 -4.403 9.887 1.00 97.44 161 LEU A O 1
ATOM 1316 N N . ASN A 1 162 ? 6.582 -4.932 8.942 1.00 96.19 162 ASN A N 1
ATOM 1317 C CA . ASN A 1 162 ? 7.151 -5.540 10.150 1.00 96.19 162 ASN A CA 1
ATOM 1318 C C . ASN A 1 162 ? 7.340 -4.515 11.285 1.00 96.19 162 ASN A C 1
ATOM 1320 O O . ASN A 1 162 ? 6.980 -4.799 12.427 1.00 96.19 162 ASN A O 1
ATOM 1324 N N . ASP A 1 163 ? 7.816 -3.305 10.976 1.00 97.00 163 ASP A N 1
ATOM 1325 C CA . ASP A 1 163 ? 7.938 -2.208 11.946 1.00 97.00 163 ASP A CA 1
ATOM 1326 C C . ASP A 1 163 ? 6.563 -1.847 12.549 1.00 97.00 163 ASP A C 1
ATOM 1328 O O . ASP A 1 163 ? 6.437 -1.694 13.765 1.00 97.00 163 ASP A O 1
ATOM 1332 N N . LEU A 1 164 ? 5.509 -1.776 11.719 1.00 97.50 164 LEU A N 1
ATOM 1333 C CA . LEU A 1 164 ? 4.128 -1.577 12.179 1.00 97.50 164 LEU A CA 1
ATOM 1334 C C . LEU A 1 164 ? 3.629 -2.752 13.033 1.00 97.50 164 LEU A C 1
ATOM 1336 O O . LEU A 1 164 ? 3.001 -2.516 14.063 1.00 97.50 164 LEU A O 1
ATOM 1340 N N . LEU A 1 165 ? 3.889 -4.004 12.639 1.00 97.00 165 LEU A N 1
ATOM 1341 C CA . LEU A 1 165 ? 3.466 -5.189 13.396 1.00 97.00 165 LEU A CA 1
ATOM 1342 C C . LEU A 1 165 ? 4.037 -5.205 14.817 1.00 97.00 165 LEU A C 1
ATOM 1344 O O . LEU A 1 165 ? 3.313 -5.601 15.730 1.00 97.00 165 LEU A O 1
ATOM 1348 N N . LEU A 1 166 ? 5.291 -4.767 14.983 1.00 96.56 166 LEU A N 1
ATOM 1349 C CA . LEU A 1 166 ? 5.967 -4.630 16.276 1.00 96.56 166 LEU A CA 1
ATOM 1350 C C . LEU A 1 166 ? 5.441 -3.429 17.076 1.00 96.56 166 LEU A C 1
ATOM 1352 O O . LEU A 1 166 ? 5.156 -3.564 18.262 1.00 96.56 166 LEU A O 1
ATOM 1356 N N . ALA A 1 167 ? 5.265 -2.267 16.439 1.00 97.44 167 ALA A N 1
ATOM 1357 C CA . ALA A 1 167 ? 4.736 -1.074 17.105 1.00 97.44 167 ALA A CA 1
ATOM 1358 C C . ALA A 1 167 ? 3.293 -1.267 17.609 1.00 97.44 167 ALA A C 1
ATOM 1360 O O . ALA A 1 167 ? 2.924 -0.741 18.656 1.00 97.44 167 ALA A O 1
ATOM 1361 N N . LEU A 1 168 ? 2.480 -2.049 16.893 1.00 97.44 168 LEU A N 1
ATOM 1362 C CA . LEU A 1 168 ? 1.082 -2.321 17.240 1.00 97.44 168 LEU A CA 1
ATOM 1363 C C . LEU A 1 168 ? 0.894 -3.310 18.409 1.00 97.44 168 LEU A C 1
ATOM 1365 O O . LEU A 1 168 ? -0.224 -3.394 18.920 1.00 97.44 168 LEU A O 1
ATOM 1369 N N . ASP A 1 169 ? 1.951 -4.014 18.836 1.00 94.56 169 ASP A N 1
ATOM 1370 C CA . ASP A 1 169 ? 1.971 -4.838 20.062 1.00 94.56 169 ASP A CA 1
ATOM 1371 C C . ASP A 1 169 ? 2.330 -4.031 21.328 1.00 94.56 169 ASP A C 1
ATOM 1373 O O . ASP A 1 169 ? 2.343 -4.578 22.432 1.00 94.56 169 ASP A O 1
ATOM 1377 N N . LEU A 1 170 ? 2.619 -2.733 21.185 1.00 95.12 170 LEU A N 1
ATOM 1378 C CA . LEU A 1 170 ? 2.886 -1.805 22.286 1.00 95.12 170 LEU A CA 1
ATOM 1379 C C . LEU A 1 170 ? 1.659 -0.915 22.573 1.00 95.12 170 LEU A C 1
ATOM 1381 O O . LEU A 1 170 ? 0.616 -1.006 21.917 1.00 95.12 170 LEU A O 1
ATOM 1385 N N . GLU A 1 171 ? 1.766 -0.031 23.568 1.00 93.81 171 GLU A N 1
ATOM 1386 C CA . GLU A 1 171 ? 0.762 1.017 23.772 1.00 93.81 171 GLU A CA 1
ATOM 1387 C C . GLU A 1 171 ? 0.868 2.064 22.653 1.00 93.81 171 GLU A C 1
ATOM 1389 O O . GLU A 1 171 ? 1.854 2.791 22.568 1.00 93.81 171 GLU A O 1
ATOM 1394 N N . VAL A 1 172 ? -0.161 2.152 21.805 1.00 96.31 172 VAL A N 1
ATOM 1395 C CA . VAL A 1 172 ? -0.216 3.101 20.682 1.00 96.31 172 VAL A CA 1
ATOM 1396 C C . VAL A 1 172 ? -1.079 4.310 21.045 1.00 96.31 172 VAL A C 1
ATOM 1398 O O . VAL A 1 172 ? -2.236 4.164 21.459 1.00 96.31 172 VAL A O 1
ATOM 1401 N N . THR A 1 173 ? -0.555 5.522 20.853 1.00 95.12 173 THR A N 1
ATOM 1402 C CA . THR A 1 173 ? -1.311 6.764 21.076 1.00 95.12 173 THR A CA 1
ATOM 1403 C C . THR A 1 173 ? -2.323 7.040 19.949 1.00 95.12 173 THR A C 1
ATOM 1405 O O . THR A 1 173 ? -2.173 6.561 18.822 1.00 95.12 173 THR A O 1
ATOM 1408 N N . PRO A 1 174 ? -3.349 7.886 20.180 1.00 92.81 174 PRO A N 1
ATOM 1409 C CA . PRO A 1 174 ? -4.290 8.281 19.128 1.00 92.81 174 PRO A CA 1
ATOM 1410 C C . PRO A 1 174 ? -3.656 8.994 17.920 1.00 92.81 174 PRO A C 1
ATOM 1412 O O . PRO A 1 174 ? -4.285 9.037 16.861 1.00 92.81 174 PRO A O 1
ATOM 1415 N N . ASN A 1 175 ? -2.449 9.560 18.065 1.00 95.56 175 ASN A N 1
ATOM 1416 C CA . ASN A 1 175 ? -1.719 10.179 16.959 1.00 95.56 175 ASN A CA 1
ATOM 1417 C C . ASN A 1 175 ? -1.009 9.123 16.103 1.00 95.56 175 ASN A C 1
ATOM 1419 O O . ASN A 1 175 ? -1.277 9.041 14.907 1.00 95.56 175 ASN A O 1
ATOM 1423 N N . GLU A 1 176 ? -0.195 8.263 16.719 1.00 97.00 176 GLU A N 1
ATOM 1424 C CA . GLU A 1 176 ? 0.495 7.159 16.032 1.00 97.00 176 GLU A CA 1
ATOM 1425 C C . GLU A 1 176 ? -0.505 6.239 15.323 1.00 97.00 176 GLU A C 1
ATOM 1427 O O . GLU A 1 176 ? -0.315 5.895 14.161 1.00 97.00 176 GLU A O 1
ATOM 1432 N N . LEU A 1 177 ? -1.648 5.938 15.955 1.00 96.56 177 LEU A N 1
ATOM 1433 C CA . LEU A 1 177 ? -2.725 5.183 15.314 1.00 96.56 177 LEU A CA 1
ATOM 1434 C C . LEU A 1 177 ? -3.250 5.886 14.048 1.00 96.56 177 LEU A C 1
ATOM 1436 O O . LEU A 1 177 ? -3.544 5.226 13.057 1.00 96.56 177 LEU A O 1
ATOM 1440 N N . CYS A 1 178 ? -3.349 7.218 14.040 1.00 95.19 178 CYS A N 1
ATOM 1441 C CA . CYS A 1 178 ? -3.754 7.986 12.857 1.00 95.19 178 CYS A CA 1
ATOM 1442 C C . CYS A 1 178 ? -2.678 7.970 11.756 1.00 95.19 178 CYS A C 1
ATOM 1444 O O . CYS A 1 178 ? -3.016 7.918 10.568 1.00 95.19 178 CYS A O 1
ATOM 1446 N N . GLU A 1 179 ? -1.399 7.970 12.131 1.00 96.50 179 GLU A N 1
ATOM 1447 C CA . GLU A 1 179 ? -0.254 7.888 11.219 1.00 96.50 179 GLU A CA 1
ATOM 1448 C C . GLU A 1 179 ? -0.115 6.487 10.605 1.00 96.50 179 GLU A C 1
ATOM 1450 O O . GLU A 1 179 ? -0.036 6.373 9.381 1.00 96.50 179 GLU A O 1
ATOM 1455 N N . PHE A 1 180 ? -0.215 5.418 11.402 1.00 97.75 180 PHE A N 1
ATOM 1456 C CA . PHE A 1 180 ? -0.214 4.028 10.927 1.00 97.75 180 PHE A CA 1
ATOM 1457 C C . PHE A 1 180 ? -1.376 3.758 9.958 1.00 97.75 180 PHE A C 1
ATOM 1459 O O . PHE A 1 180 ? -1.179 3.164 8.898 1.00 97.75 180 PHE A O 1
ATOM 1466 N N . MET A 1 181 ? -2.576 4.268 10.260 1.00 96.19 181 MET A N 1
ATOM 1467 C CA . MET A 1 181 ? -3.733 4.202 9.354 1.00 96.19 181 MET A CA 1
ATOM 1468 C C . MET A 1 181 ? -3.509 4.978 8.051 1.00 96.19 181 MET A C 1
ATOM 1470 O O . MET A 1 181 ? -3.981 4.563 6.994 1.00 96.19 181 MET A O 1
ATOM 1474 N N . SER A 1 182 ? -2.797 6.107 8.114 1.00 96.25 182 SER A N 1
ATOM 1475 C CA . SER A 1 182 ? -2.458 6.903 6.928 1.00 96.25 182 SER A CA 1
ATOM 1476 C C . SER A 1 182 ? -1.438 6.177 6.053 1.00 96.25 182 SER A C 1
ATOM 1478 O O . SER A 1 182 ? -1.640 6.089 4.846 1.00 96.25 182 SER A O 1
ATOM 1480 N N . TYR A 1 183 ? -0.407 5.576 6.658 1.00 97.56 183 TYR A N 1
ATOM 1481 C CA . TYR A 1 183 ? 0.549 4.720 5.958 1.00 97.56 183 TYR A CA 1
ATOM 1482 C C . TYR A 1 183 ? -0.144 3.528 5.280 1.00 97.56 183 TYR A C 1
ATOM 1484 O O . TYR A 1 183 ? 0.072 3.305 4.091 1.00 97.56 183 TYR A O 1
ATOM 1492 N N . MET A 1 184 ? -1.016 2.806 5.997 1.00 98.19 184 MET A N 1
ATOM 1493 C CA . MET A 1 184 ? -1.719 1.641 5.445 1.00 98.19 184 MET A CA 1
ATOM 1494 C C . MET A 1 184 ? -2.626 1.996 4.268 1.00 98.19 184 MET A C 1
ATOM 1496 O O . MET A 1 184 ? -2.580 1.313 3.246 1.00 98.19 184 MET A O 1
ATOM 1500 N N . ARG A 1 185 ? -3.396 3.089 4.359 1.00 96.06 185 ARG A N 1
ATOM 1501 C CA . ARG A 1 185 ? -4.191 3.584 3.223 1.00 96.06 185 ARG A CA 1
ATOM 1502 C C . ARG A 1 185 ? -3.286 3.896 2.036 1.00 96.06 185 ARG A C 1
ATOM 1504 O O . ARG A 1 185 ? -3.554 3.462 0.918 1.00 96.06 185 ARG A O 1
ATOM 1511 N N . ASP A 1 186 ? -2.205 4.630 2.285 1.00 95.25 186 ASP A N 1
ATOM 1512 C CA . ASP A 1 186 ? -1.322 5.100 1.228 1.00 95.25 186 ASP A CA 1
ATOM 1513 C C . ASP A 1 186 ? -0.640 3.935 0.501 1.00 95.25 186 ASP A C 1
ATOM 1515 O O . ASP A 1 186 ? -0.606 3.967 -0.726 1.00 95.25 186 ASP A O 1
ATOM 1519 N N . ILE A 1 187 ? -0.176 2.887 1.201 1.00 96.38 187 ILE A N 1
ATOM 1520 C CA . ILE A 1 187 ? 0.451 1.708 0.567 1.00 96.38 187 ILE A CA 1
ATOM 1521 C C . ILE A 1 187 ? -0.537 0.725 -0.065 1.00 96.38 187 ILE A C 1
ATOM 1523 O O . ILE A 1 187 ? -0.141 -0.025 -0.955 1.00 96.38 187 ILE A O 1
ATOM 1527 N N . LEU A 1 188 ? -1.820 0.751 0.308 1.00 97.19 188 LEU A N 1
ATOM 1528 C CA . LEU A 1 188 ? -2.859 -0.042 -0.361 1.00 97.19 188 LEU A CA 1
ATOM 1529 C C . LEU A 1 188 ? -3.227 0.503 -1.754 1.00 97.19 188 LEU A C 1
ATOM 1531 O O . LEU A 1 188 ? -3.806 -0.221 -2.564 1.00 97.19 188 LEU A O 1
ATOM 1535 N N . HIS A 1 189 ? -2.835 1.741 -2.076 1.00 96.56 189 HIS A N 1
ATOM 1536 C CA . HIS A 1 189 ? -2.862 2.272 -3.444 1.00 96.56 189 HIS A CA 1
ATOM 1537 C C . HIS A 1 189 ? -1.637 1.879 -4.295 1.00 96.56 189 HIS A C 1
ATOM 1539 O O . HIS A 1 189 ? -1.618 2.173 -5.493 1.00 96.56 189 HIS A O 1
ATOM 1545 N N . TYR A 1 190 ? -0.611 1.249 -3.712 1.00 97.62 190 TYR A N 1
ATOM 1546 C CA . TYR A 1 190 ? 0.567 0.767 -4.441 1.00 97.62 190 TYR A CA 1
ATOM 1547 C C . TYR A 1 190 ? 0.341 -0.664 -4.959 1.00 97.62 190 TYR A C 1
ATOM 1549 O O . TYR A 1 190 ? -0.385 -1.432 -4.325 1.00 97.62 190 TYR A O 1
ATOM 1557 N N . PRO A 1 191 ? 0.968 -1.076 -6.081 1.00 96.88 191 PRO A N 1
ATOM 1558 C CA . PRO A 1 191 ? 0.788 -2.417 -6.616 1.00 96.88 191 PRO A CA 1
ATOM 1559 C C . PRO A 1 191 ? 1.230 -3.476 -5.601 1.00 96.88 191 PRO A C 1
ATOM 1561 O O . PRO A 1 191 ? 2.352 -3.448 -5.086 1.00 96.88 191 PRO A O 1
ATOM 1564 N N . ILE A 1 192 ? 0.330 -4.408 -5.301 1.00 96.81 192 ILE A N 1
ATOM 1565 C CA . ILE A 1 192 ? 0.630 -5.616 -4.531 1.00 96.81 192 ILE A CA 1
ATOM 1566 C C . ILE A 1 192 ? 0.957 -6.701 -5.563 1.00 96.81 192 ILE A C 1
ATOM 1568 O O . ILE A 1 192 ? 0.097 -6.957 -6.408 1.00 96.81 192 ILE A O 1
ATOM 1572 N N . PRO A 1 193 ? 2.162 -7.299 -5.557 1.00 94.38 193 PRO A N 1
ATOM 1573 C CA . PRO A 1 193 ? 2.528 -8.339 -6.510 1.00 94.38 193 PRO A CA 1
ATOM 1574 C C . PRO A 1 193 ? 1.540 -9.508 -6.470 1.00 94.38 193 PRO A C 1
ATOM 1576 O O . PRO A 1 193 ? 1.110 -9.960 -5.407 1.00 94.38 193 PRO A O 1
ATOM 1579 N N . ASN A 1 194 ? 1.191 -9.998 -7.656 1.00 94.19 194 ASN A N 1
ATOM 1580 C CA . ASN A 1 194 ? 0.459 -11.243 -7.822 1.00 94.19 194 ASN A CA 1
ATOM 1581 C C . ASN A 1 194 ? 1.444 -12.430 -7.951 1.00 94.19 194 ASN A C 1
ATOM 1583 O O . ASN A 1 194 ? 2.666 -12.254 -8.001 1.00 94.19 194 ASN A O 1
ATOM 1587 N N . LYS A 1 195 ? 0.892 -13.642 -8.071 1.00 92.12 195 LYS A N 1
ATOM 1588 C CA . LYS A 1 195 ? 1.628 -14.907 -8.262 1.00 92.12 195 LYS A CA 1
ATOM 1589 C C . LYS A 1 195 ? 2.591 -14.934 -9.471 1.00 92.12 195 LYS A C 1
ATOM 1591 O O . LYS A 1 195 ? 3.470 -15.787 -9.515 1.00 92.12 195 LYS A O 1
ATOM 1596 N N . ASN A 1 196 ? 2.415 -14.042 -10.453 1.00 91.44 196 ASN A N 1
ATOM 1597 C CA . ASN A 1 196 ? 3.252 -13.929 -11.656 1.00 91.44 196 ASN A CA 1
ATOM 1598 C C . ASN A 1 196 ? 4.479 -13.014 -11.417 1.00 91.44 196 ASN A C 1
ATOM 1600 O O . ASN A 1 196 ? 5.349 -12.884 -12.282 1.00 91.44 196 ASN A O 1
ATOM 1604 N N . CYS A 1 197 ? 4.544 -12.353 -10.255 1.00 89.56 197 CYS A N 1
ATOM 1605 C CA . CYS A 1 197 ? 5.656 -11.508 -9.816 1.00 89.56 197 CYS A CA 1
ATOM 1606 C C . CYS A 1 197 ? 6.435 -12.120 -8.654 1.00 89.56 197 CYS A C 1
ATOM 1608 O O . CYS A 1 197 ? 7.663 -12.093 -8.662 1.00 89.56 197 CYS A O 1
ATOM 1610 N N . VAL A 1 198 ? 5.723 -12.640 -7.651 1.00 87.00 198 VAL A N 1
ATOM 1611 C CA . VAL A 1 198 ? 6.292 -13.194 -6.418 1.00 87.00 198 VAL A CA 1
ATOM 1612 C C . VAL A 1 198 ? 5.525 -14.466 -6.060 1.00 87.00 198 VAL A C 1
ATOM 1614 O O . VAL A 1 198 ? 4.304 -14.518 -6.190 1.00 87.00 198 VAL A O 1
ATOM 1617 N N . VAL A 1 199 ? 6.240 -15.504 -5.624 1.00 85.38 199 VAL A N 1
ATOM 1618 C CA . VAL A 1 199 ? 5.636 -16.774 -5.198 1.00 85.38 199 VAL A CA 1
ATOM 1619 C C . VAL A 1 199 ? 5.195 -16.669 -3.736 1.00 85.38 199 VAL A C 1
ATOM 1621 O O . VAL A 1 199 ? 5.994 -16.308 -2.875 1.00 85.38 199 VAL A O 1
ATOM 1624 N N . GLY A 1 200 ? 3.940 -17.032 -3.462 1.00 87.06 200 GLY A N 1
ATOM 1625 C CA . GLY A 1 200 ? 3.318 -16.924 -2.138 1.00 87.06 200 GLY A CA 1
ATOM 1626 C C . GLY A 1 200 ? 2.551 -15.615 -1.930 1.00 87.06 200 GLY A C 1
ATOM 1627 O O . GLY A 1 200 ? 2.476 -14.768 -2.816 1.00 87.06 200 GLY A O 1
ATOM 1628 N N . ASP A 1 201 ? 1.948 -15.474 -0.751 1.00 87.50 201 ASP A N 1
ATOM 1629 C CA . ASP A 1 201 ? 1.030 -14.386 -0.391 1.00 87.50 201 ASP A CA 1
ATOM 1630 C C . ASP A 1 201 ? 1.413 -13.689 0.930 1.00 87.50 201 ASP A C 1
ATOM 1632 O O . ASP A 1 201 ? 0.584 -13.011 1.531 1.00 87.50 201 ASP A O 1
ATOM 1636 N N . GLN A 1 202 ? 2.662 -13.843 1.394 1.00 93.69 202 GLN A N 1
ATOM 1637 C CA . GLN A 1 202 ? 3.125 -13.336 2.696 1.00 93.69 202 GLN A CA 1
ATOM 1638 C C . GLN A 1 202 ? 2.783 -11.852 2.903 1.00 93.69 202 GLN A C 1
ATOM 1640 O O . GLN A 1 202 ? 2.204 -11.498 3.920 1.00 93.69 202 GLN A O 1
ATOM 1645 N N . LEU A 1 203 ? 3.025 -11.002 1.901 1.00 94.94 203 LEU A N 1
ATOM 1646 C CA . LEU A 1 203 ? 2.692 -9.575 1.949 1.00 94.94 203 LEU A CA 1
ATOM 1647 C C . LEU A 1 203 ? 1.188 -9.323 2.174 1.00 94.94 203 LEU A C 1
ATOM 1649 O O . LEU A 1 203 ? 0.810 -8.403 2.900 1.00 94.94 203 LEU A O 1
ATOM 1653 N N . GLN A 1 204 ? 0.317 -10.128 1.564 1.00 96.56 204 GLN A N 1
ATOM 1654 C CA . GLN A 1 204 ? -1.128 -10.072 1.767 1.00 96.56 204 GLN A CA 1
ATOM 1655 C C . GLN A 1 204 ? -1.507 -10.521 3.187 1.00 96.56 204 GLN A C 1
ATOM 1657 O O . GLN A 1 204 ? -2.387 -9.911 3.797 1.00 96.56 204 GLN A O 1
ATOM 1662 N N . GLN A 1 205 ? -0.829 -11.537 3.735 1.00 96.50 205 GLN A N 1
ATOM 1663 C CA . GLN A 1 205 ? -1.002 -11.965 5.128 1.00 96.50 205 GLN A CA 1
ATOM 1664 C C . GLN A 1 205 ? -0.547 -10.876 6.110 1.00 96.50 205 GLN A C 1
ATOM 1666 O O . GLN A 1 205 ? -1.306 -10.533 7.015 1.00 96.50 205 GLN A O 1
ATOM 1671 N N . ASP A 1 206 ? 0.626 -10.275 5.889 1.00 97.38 206 ASP A N 1
ATOM 1672 C CA . ASP A 1 206 ? 1.189 -9.197 6.711 1.00 97.38 206 ASP A CA 1
ATOM 1673 C C . ASP A 1 206 ? 0.253 -7.981 6.738 1.00 97.38 206 ASP A C 1
ATOM 1675 O O . ASP A 1 206 ? -0.058 -7.451 7.804 1.00 97.38 206 ASP A O 1
ATOM 1679 N N . ILE A 1 207 ? -0.272 -7.573 5.575 1.00 98.38 207 ILE A N 1
ATOM 1680 C CA . ILE A 1 207 ? -1.262 -6.492 5.462 1.00 98.38 207 ILE A CA 1
ATOM 1681 C C . ILE A 1 207 ? -2.527 -6.818 6.267 1.00 98.38 207 ILE A C 1
ATOM 1683 O O . ILE A 1 207 ? -3.011 -5.967 7.016 1.00 98.38 207 ILE A O 1
ATOM 1687 N N . VAL A 1 208 ? -3.067 -8.036 6.150 1.00 98.44 208 VAL A N 1
ATOM 1688 C CA . VAL A 1 208 ? -4.271 -8.449 6.893 1.00 98.44 208 VAL A CA 1
ATOM 1689 C C . VAL A 1 208 ? -4.006 -8.528 8.401 1.00 98.44 208 VAL A C 1
ATOM 1691 O O . VAL A 1 208 ? -4.878 -8.150 9.183 1.00 98.44 208 VAL A O 1
ATOM 1694 N N . LEU A 1 209 ? -2.807 -8.938 8.822 1.00 98.56 209 LEU A N 1
ATOM 1695 C CA . LEU A 1 209 ? -2.401 -8.983 10.228 1.00 98.56 209 LEU A CA 1
ATOM 1696 C C . LEU A 1 209 ? -2.198 -7.576 10.817 1.00 98.56 209 LEU A C 1
ATOM 1698 O O . LEU A 1 209 ? -2.648 -7.308 11.930 1.00 98.56 209 LEU A O 1
ATOM 1702 N N . VAL A 1 210 ? -1.609 -6.639 10.064 1.00 98.69 210 VAL A N 1
ATOM 1703 C CA . VAL A 1 210 ? -1.558 -5.218 10.455 1.00 98.69 210 VAL A CA 1
ATOM 1704 C C . VAL A 1 210 ? -2.976 -4.658 10.597 1.00 98.69 210 VAL A C 1
ATOM 1706 O O . VAL A 1 210 ? -3.279 -4.005 11.595 1.00 98.69 210 VAL A O 1
ATOM 1709 N N . MET A 1 211 ? -3.881 -4.964 9.662 1.00 98.69 211 MET A N 1
ATOM 1710 C CA . MET A 1 211 ? -5.288 -4.553 9.747 1.00 98.69 211 MET A CA 1
ATOM 1711 C C . MET A 1 211 ? -6.036 -5.190 10.933 1.00 98.69 211 MET A C 1
ATOM 1713 O O . MET A 1 211 ? -6.936 -4.559 11.486 1.00 98.69 211 MET A O 1
ATOM 1717 N N . GLU A 1 212 ? -5.658 -6.387 11.376 1.00 98.69 212 GLU A N 1
ATOM 1718 C CA . GLU A 1 212 ? -6.198 -7.025 12.583 1.00 98.69 212 GLU A CA 1
ATOM 1719 C C . GLU A 1 212 ? -5.749 -6.304 13.861 1.00 98.69 212 GLU A C 1
ATOM 1721 O O . GLU A 1 212 ? -6.573 -5.942 14.703 1.00 98.69 212 GLU A O 1
ATOM 1726 N N . LYS A 1 213 ? -4.451 -6.002 13.985 1.00 98.62 213 LYS A N 1
ATOM 1727 C CA . LYS A 1 213 ? -3.930 -5.253 15.139 1.00 98.62 213 LYS A CA 1
ATOM 1728 C C . LYS A 1 213 ? -4.459 -3.813 15.181 1.00 98.62 213 LYS A C 1
ATOM 1730 O O . LYS A 1 213 ? -4.833 -3.326 16.247 1.00 98.62 213 LYS A O 1
ATOM 1735 N N . LEU A 1 214 ? -4.584 -3.154 14.024 1.00 98.56 214 LEU A N 1
ATOM 1736 C CA . LEU A 1 214 ? -5.205 -1.830 13.897 1.00 98.56 214 LEU A CA 1
ATOM 1737 C C . LEU A 1 214 ? -6.690 -1.827 14.304 1.00 98.56 214 LEU A C 1
ATOM 1739 O O . LEU A 1 214 ? -7.147 -0.846 14.896 1.00 98.56 214 LEU A O 1
ATOM 1743 N N . LEU A 1 215 ? -7.437 -2.911 14.048 1.00 98.62 215 LEU A N 1
ATOM 1744 C CA . LEU A 1 215 ? -8.801 -3.068 14.565 1.00 98.62 215 LEU A CA 1
ATOM 1745 C C . LEU A 1 215 ? -8.804 -3.140 16.093 1.00 98.62 215 LEU A C 1
ATOM 1747 O O . LEU A 1 215 ? -9.598 -2.448 16.725 1.00 98.62 215 LEU A O 1
ATOM 1751 N N . ASN A 1 216 ? -7.923 -3.947 16.687 1.00 98.06 216 ASN A N 1
ATOM 1752 C CA . ASN A 1 216 ? -7.859 -4.113 18.140 1.00 98.06 216 ASN A CA 1
ATOM 1753 C C . ASN A 1 216 ? -7.549 -2.781 18.842 1.00 98.06 216 ASN A C 1
ATOM 1755 O O . ASN A 1 216 ? -8.289 -2.384 19.743 1.00 98.06 216 ASN A O 1
ATOM 1759 N N . GLN A 1 217 ? -6.552 -2.036 18.350 1.00 97.94 217 GLN A N 1
ATOM 1760 C CA . GLN A 1 217 ? -6.229 -0.688 18.835 1.00 97.94 217 GLN A CA 1
ATOM 1761 C C . GLN A 1 217 ? -7.427 0.276 18.681 1.00 97.94 217 GLN A C 1
ATOM 1763 O O . GLN A 1 217 ? -7.772 0.989 19.625 1.00 97.94 217 GLN A O 1
ATOM 1768 N N . LEU A 1 218 ? -8.141 0.266 17.543 1.00 97.12 218 LEU A N 1
ATOM 1769 C CA . LEU A 1 218 ? -9.375 1.054 17.378 1.00 97.12 218 LEU A CA 1
ATOM 1770 C C . LEU A 1 218 ? -10.460 0.673 18.395 1.00 97.12 218 LEU A C 1
ATOM 1772 O O . LEU A 1 218 ? -11.060 1.558 19.004 1.00 97.12 218 LEU A O 1
ATOM 1776 N N . LEU A 1 219 ? -10.740 -0.621 18.572 1.00 96.81 219 LEU A N 1
ATOM 1777 C CA . LEU A 1 219 ? -11.787 -1.115 19.471 1.00 96.81 219 LEU A CA 1
ATOM 1778 C C . LEU A 1 219 ? -11.485 -0.795 20.941 1.00 96.81 219 LEU A C 1
ATOM 1780 O O . LEU A 1 219 ? -12.417 -0.473 21.685 1.00 96.81 219 LEU A O 1
ATOM 1784 N N . GLU A 1 220 ? -10.208 -0.830 21.330 1.00 95.88 220 GLU A N 1
ATOM 1785 C CA . GLU A 1 220 ? -9.726 -0.413 22.646 1.00 95.88 220 GLU A CA 1
ATOM 1786 C C . GLU A 1 220 ? -9.972 1.084 22.873 1.00 95.88 220 GLU A C 1
ATOM 1788 O O . GLU A 1 220 ? -10.709 1.446 23.794 1.00 95.88 220 GLU A O 1
ATOM 1793 N N . LYS A 1 221 ? -9.463 1.970 21.998 1.00 94.88 221 LYS A N 1
ATOM 1794 C CA . LYS A 1 221 ? -9.650 3.421 22.190 1.00 94.88 221 LYS A CA 1
ATOM 1795 C C . LYS A 1 221 ? -11.135 3.822 22.078 1.00 94.88 221 LYS A C 1
ATOM 1797 O O . LYS A 1 221 ? -11.580 4.709 22.805 1.00 94.88 221 LYS A O 1
ATOM 1802 N N . LEU A 1 222 ? -11.944 3.117 21.272 1.00 93.69 222 LEU A N 1
ATOM 1803 C CA . LEU A 1 222 ? -13.419 3.233 21.246 1.00 93.69 222 LEU A CA 1
ATOM 1804 C C . LEU A 1 222 ? -14.112 2.710 22.516 1.00 93.69 222 LEU A C 1
ATOM 1806 O O . LEU A 1 222 ? -15.285 3.005 22.738 1.00 93.69 222 LEU A O 1
ATOM 1810 N N . GLY A 1 223 ? -13.438 1.909 23.340 1.00 92.50 223 GLY A N 1
ATOM 1811 C CA . GLY A 1 223 ? -13.881 1.544 24.686 1.00 92.50 223 GLY A CA 1
ATOM 1812 C C . GLY A 1 223 ? -13.652 2.646 25.724 1.00 92.50 223 GLY A C 1
ATOM 1813 O O . GLY A 1 223 ? -14.397 2.713 26.697 1.00 92.50 223 GLY A O 1
ATOM 1814 N N . MET A 1 224 ? -12.669 3.527 25.504 1.00 92.31 224 MET A N 1
ATOM 1815 C CA . MET A 1 224 ? -12.298 4.594 26.444 1.00 92.31 224 MET A CA 1
ATOM 1816 C C . MET A 1 224 ? -13.142 5.872 26.291 1.00 92.31 224 MET A C 1
ATOM 1818 O O . MET A 1 224 ? -13.294 6.632 27.249 1.00 92.31 224 MET A O 1
ATOM 1822 N N . VAL A 1 225 ? -13.700 6.135 25.103 1.00 91.56 225 VAL A N 1
ATOM 1823 C CA . VAL A 1 225 ? -14.471 7.360 24.815 1.00 91.56 225 VAL A CA 1
ATOM 1824 C C . VAL A 1 225 ? -15.983 7.192 25.017 1.00 91.56 225 VAL A C 1
ATOM 1826 O O . VAL A 1 225 ? -16.586 6.199 24.618 1.00 91.56 225 VAL A O 1
ATOM 1829 N N . ARG A 1 226 ? -16.630 8.210 25.604 1.00 87.62 226 ARG A N 1
ATOM 1830 C CA . ARG A 1 226 ? -18.084 8.214 25.885 1.00 87.62 226 ARG A CA 1
ATOM 1831 C C . ARG A 1 226 ? -18.958 8.534 24.667 1.00 87.62 226 ARG A C 1
ATOM 1833 O O . ARG A 1 226 ? -20.139 8.197 24.661 1.00 87.62 226 ARG A O 1
ATOM 1840 N N . SER A 1 227 ? -18.402 9.205 23.665 1.00 88.25 227 SER A N 1
ATOM 1841 C CA . SER A 1 227 ? -19.082 9.588 22.428 1.00 88.25 227 SER A CA 1
ATOM 1842 C C . SER A 1 227 ? -18.079 9.683 21.281 1.00 88.25 227 SER A C 1
ATOM 1844 O O . SER A 1 227 ? -16.891 9.916 21.505 1.00 88.25 227 SER A O 1
ATOM 1846 N N . LEU A 1 228 ? -18.553 9.491 20.048 1.00 87.38 228 LEU A N 1
ATOM 1847 C CA . LEU A 1 228 ? -17.733 9.627 18.845 1.00 87.38 228 LEU A CA 1
ATOM 1848 C C . LEU A 1 228 ? -18.004 10.972 18.155 1.00 87.38 228 LEU A C 1
ATOM 1850 O O . LEU A 1 228 ? -19.159 11.342 17.937 1.00 87.38 228 LEU A O 1
ATOM 1854 N N . ILE A 1 229 ? -16.923 11.662 17.780 1.00 88.12 229 ILE A N 1
ATOM 1855 C CA . ILE A 1 229 ? -16.916 12.904 16.993 1.00 88.12 229 ILE A CA 1
ATOM 1856 C C . ILE A 1 229 ? -16.165 12.623 15.689 1.00 88.12 229 ILE A C 1
ATOM 1858 O O . ILE A 1 229 ? -15.018 12.172 15.724 1.00 88.12 229 ILE A O 1
ATOM 1862 N N . ALA A 1 230 ? -16.787 12.895 14.540 1.00 80.25 230 ALA A N 1
ATOM 1863 C CA . ALA A 1 230 ? -16.256 12.500 13.229 1.00 80.25 230 ALA A CA 1
ATOM 1864 C C . ALA A 1 230 ? -14.892 13.137 12.888 1.00 80.25 230 ALA A C 1
ATOM 1866 O O . ALA A 1 230 ? -14.042 12.469 12.308 1.00 80.25 230 ALA A O 1
ATOM 1867 N N . GLN A 1 231 ? -14.671 14.392 13.297 1.00 85.44 231 GLN A N 1
ATOM 1868 C CA . GLN A 1 231 ? -13.430 15.146 13.048 1.00 85.44 231 GLN A CA 1
ATOM 1869 C C . GLN A 1 231 ? -12.333 14.915 14.108 1.00 85.44 231 GLN A C 1
ATOM 1871 O O . GLN A 1 231 ? -11.275 15.536 14.055 1.00 85.44 231 GLN A O 1
ATOM 1876 N N . SER A 1 232 ? -12.562 14.036 15.090 1.00 90.56 232 SER A N 1
ATOM 1877 C CA . SER A 1 232 ? -11.514 13.634 16.040 1.00 90.56 232 SER A CA 1
ATOM 1878 C C . SER A 1 232 ? -10.466 12.741 15.365 1.00 90.56 232 SER A C 1
ATOM 1880 O O . SER A 1 232 ? -10.767 12.086 14.367 1.00 90.56 232 SER A O 1
ATOM 1882 N N . LEU A 1 233 ? -9.262 12.632 15.946 1.00 92.19 233 LEU A N 1
ATOM 1883 C CA . LEU A 1 233 ? -8.246 11.663 15.499 1.00 92.19 233 LEU A CA 1
ATOM 1884 C C . LEU A 1 233 ? -8.832 10.246 15.373 1.00 92.19 233 LEU A C 1
ATOM 1886 O O . LEU A 1 233 ? -8.634 9.588 14.358 1.00 92.19 233 LEU A O 1
ATOM 1890 N N . LEU A 1 234 ? -9.631 9.812 16.354 1.00 92.75 234 LEU A N 1
ATOM 1891 C CA . LEU A 1 234 ? -10.267 8.493 16.351 1.00 92.75 234 LEU A CA 1
ATOM 1892 C C . LEU A 1 234 ? -11.299 8.338 15.218 1.00 92.75 234 LEU A C 1
ATOM 1894 O O . LEU A 1 234 ? -11.307 7.315 14.538 1.00 92.75 234 LEU A O 1
ATOM 1898 N N . GLY A 1 235 ? -12.121 9.362 14.961 1.00 91.31 235 GLY A N 1
ATOM 1899 C CA . GLY A 1 235 ? -13.057 9.383 13.828 1.00 91.31 235 GLY A CA 1
ATOM 1900 C C . GLY A 1 235 ? -12.341 9.343 12.472 1.00 91.31 235 GLY A C 1
ATOM 1901 O O . GLY A 1 235 ? -12.703 8.558 11.595 1.00 91.31 235 GLY A O 1
ATOM 1902 N N . MET A 1 236 ? -11.257 10.108 12.327 1.00 91.94 236 MET A N 1
ATOM 1903 C CA . MET A 1 236 ? -10.404 10.082 11.136 1.00 91.94 236 MET A CA 1
ATOM 1904 C C . MET A 1 236 ? -9.651 8.756 10.958 1.00 91.94 236 MET A C 1
ATOM 1906 O O . MET A 1 236 ? -9.385 8.372 9.819 1.00 91.94 236 MET A O 1
ATOM 1910 N N . SER A 1 237 ? -9.296 8.054 12.036 1.00 95.94 237 SER A N 1
ATOM 1911 C CA . SER A 1 237 ? -8.682 6.719 11.974 1.00 95.94 237 SER A CA 1
ATOM 1912 C C . SER A 1 237 ? -9.692 5.640 11.581 1.00 95.94 237 SER A C 1
ATOM 1914 O O . SER A 1 237 ? -9.369 4.803 10.746 1.00 95.94 237 SER A O 1
ATOM 1916 N N . ILE A 1 238 ? -10.934 5.697 12.084 1.00 95.25 238 ILE A N 1
ATOM 1917 C CA . ILE A 1 238 ? -12.031 4.814 11.640 1.00 95.25 238 ILE A CA 1
ATOM 1918 C C . ILE A 1 238 ? -12.278 4.963 10.135 1.00 95.25 238 ILE A C 1
ATOM 1920 O O . ILE A 1 238 ? -12.384 3.963 9.428 1.00 95.25 238 ILE A O 1
ATOM 1924 N N . ASN A 1 239 ? -12.350 6.201 9.636 1.00 93.94 239 ASN A N 1
ATOM 1925 C CA . ASN A 1 239 ? -12.605 6.452 8.218 1.00 93.94 239 ASN A CA 1
ATOM 1926 C C . ASN A 1 239 ? -11.483 5.885 7.332 1.00 93.94 239 ASN A C 1
ATOM 1928 O O . ASN A 1 239 ? -11.783 5.171 6.378 1.00 93.94 239 ASN A O 1
ATOM 1932 N N . LYS A 1 240 ? -10.208 6.114 7.690 1.00 95.81 240 LYS A N 1
ATOM 1933 C CA . LYS A 1 240 ? -9.065 5.513 6.977 1.00 95.81 240 LYS A CA 1
ATOM 1934 C C . LYS A 1 240 ? -9.064 3.987 7.068 1.00 95.81 240 LYS A C 1
ATOM 1936 O O . LYS A 1 240 ? -8.804 3.335 6.069 1.00 95.81 240 LYS A O 1
ATOM 1941 N N . TYR A 1 241 ? -9.407 3.402 8.217 1.00 98.19 241 TYR A N 1
ATOM 1942 C CA . TYR A 1 241 ? -9.497 1.946 8.356 1.00 98.19 241 TYR A CA 1
ATOM 1943 C C . TYR A 1 241 ? -10.528 1.338 7.398 1.00 98.19 241 TYR A C 1
ATOM 1945 O O . TYR A 1 241 ? -10.245 0.363 6.707 1.00 98.19 241 TYR A O 1
ATOM 1953 N N . LEU A 1 242 ? -11.723 1.929 7.319 1.00 97.31 242 LEU A N 1
ATOM 1954 C CA . LEU A 1 242 ? -12.772 1.464 6.409 1.00 97.31 242 LEU A CA 1
ATOM 1955 C C . LEU A 1 242 ? -12.389 1.676 4.933 1.00 97.31 242 LEU A C 1
ATOM 1957 O O . LEU A 1 242 ? -12.699 0.823 4.105 1.00 97.31 242 LEU A O 1
ATOM 1961 N N . GLU A 1 243 ? -11.667 2.753 4.611 1.00 97.19 243 GLU A N 1
ATOM 1962 C CA . GLU A 1 243 ? -11.061 2.985 3.292 1.00 97.19 243 GLU A CA 1
ATOM 1963 C C . GLU A 1 243 ? -10.029 1.893 2.942 1.00 97.19 243 GLU A C 1
ATOM 1965 O O . GLU A 1 243 ? -10.119 1.291 1.873 1.00 97.19 243 GLU A O 1
ATOM 1970 N N . CYS A 1 244 ? -9.130 1.538 3.868 1.00 98.44 244 CYS A N 1
ATOM 1971 C CA . CYS A 1 244 ? -8.191 0.421 3.714 1.00 98.44 244 CYS A CA 1
ATOM 1972 C C . CYS A 1 244 ? -8.907 -0.912 3.438 1.00 98.44 244 CYS A C 1
ATOM 1974 O O . CYS A 1 244 ? -8.517 -1.643 2.529 1.00 98.44 244 CYS A O 1
ATOM 1976 N N . ILE A 1 245 ? -9.977 -1.229 4.178 1.00 98.19 245 ILE A N 1
ATOM 1977 C CA . ILE A 1 245 ? -10.750 -2.459 3.944 1.00 98.19 245 ILE A CA 1
ATOM 1978 C C . ILE A 1 245 ? -11.388 -2.460 2.543 1.00 98.19 245 ILE A C 1
ATOM 1980 O O . ILE A 1 245 ? -11.350 -3.485 1.862 1.00 98.19 245 ILE A O 1
ATOM 1984 N N . LEU A 1 246 ? -11.912 -1.326 2.062 1.00 96.88 246 LEU A N 1
ATOM 1985 C CA . LEU A 1 246 ? -12.434 -1.216 0.692 1.00 96.88 246 LEU A CA 1
ATOM 1986 C C . LEU A 1 246 ? -11.341 -1.419 -0.372 1.00 96.88 246 LEU A C 1
ATOM 1988 O O . LEU A 1 246 ? -11.605 -2.062 -1.389 1.00 96.88 246 LEU A O 1
ATOM 1992 N N . LEU A 1 247 ? -10.118 -0.930 -0.136 1.00 97.31 247 LEU A N 1
ATOM 1993 C CA . LEU A 1 247 ? -8.974 -1.159 -1.029 1.00 97.31 247 LEU A CA 1
ATOM 1994 C C . LEU A 1 247 ? -8.540 -2.634 -1.057 1.00 97.31 247 LEU A C 1
ATOM 1996 O O . LEU A 1 247 ? -8.209 -3.139 -2.127 1.00 97.31 247 LEU A O 1
ATOM 2000 N N . ILE A 1 248 ? -8.597 -3.336 0.081 1.00 97.94 248 ILE A N 1
ATOM 2001 C CA . ILE A 1 248 ? -8.315 -4.780 0.176 1.00 97.94 248 ILE A CA 1
ATOM 2002 C C . ILE A 1 248 ? -9.377 -5.593 -0.578 1.00 97.94 248 ILE A C 1
ATOM 2004 O O . ILE A 1 248 ? -9.032 -6.393 -1.443 1.00 97.94 248 ILE A O 1
ATOM 2008 N N . ILE A 1 249 ? -10.669 -5.349 -0.321 1.00 96.06 249 ILE A N 1
ATOM 2009 C CA . ILE A 1 249 ? -11.782 -6.041 -1.005 1.00 96.06 249 ILE A CA 1
ATOM 2010 C C . ILE A 1 249 ? -11.763 -5.767 -2.520 1.00 96.06 249 ILE A C 1
ATOM 2012 O O . ILE A 1 249 ? -12.074 -6.648 -3.320 1.00 96.06 249 ILE A O 1
ATOM 2016 N N . GLY A 1 250 ? -11.391 -4.550 -2.929 1.00 93.44 250 GLY A N 1
ATOM 2017 C CA . GLY A 1 250 ? -11.289 -4.138 -4.331 1.00 93.44 250 GLY A CA 1
ATOM 2018 C C . GLY A 1 250 ? -10.031 -4.619 -5.069 1.00 93.44 250 GLY A C 1
ATOM 2019 O O . GLY A 1 250 ? -9.855 -4.266 -6.242 1.00 93.44 250 GLY A O 1
ATOM 2020 N N . ASN A 1 251 ? -9.150 -5.386 -4.416 1.00 94.69 251 ASN A N 1
ATOM 2021 C CA . ASN A 1 251 ? -7.891 -5.854 -4.985 1.00 94.69 251 ASN A CA 1
ATOM 2022 C C . ASN A 1 251 ? -7.881 -7.383 -5.172 1.00 94.69 251 ASN A C 1
ATOM 2024 O O . ASN A 1 251 ? -7.956 -8.162 -4.226 1.00 94.69 251 ASN A O 1
ATOM 2028 N N . GLN A 1 252 ? -7.740 -7.802 -6.431 1.00 92.06 252 GLN A N 1
ATOM 2029 C CA . GLN A 1 252 ? -7.821 -9.194 -6.880 1.00 92.06 252 GLN A CA 1
ATOM 2030 C C . GLN A 1 252 ? -6.645 -10.077 -6.422 1.00 92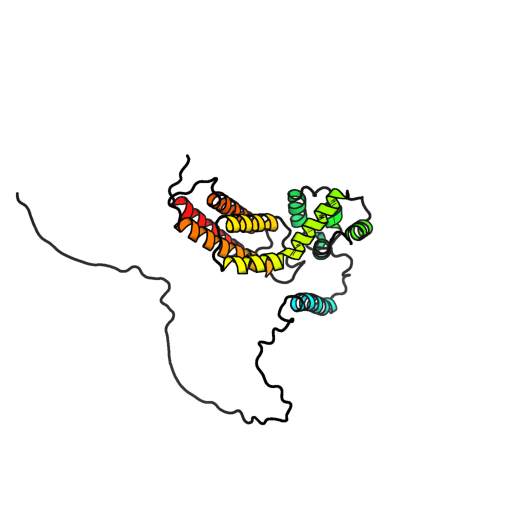.06 252 GLN A C 1
ATOM 2032 O O . GLN A 1 252 ? -6.696 -11.286 -6.635 1.00 92.06 252 GLN A O 1
ATOM 2037 N N . THR A 1 253 ? -5.591 -9.513 -5.815 1.00 95.06 253 THR A N 1
ATOM 2038 C CA . THR A 1 253 ? -4.451 -10.297 -5.306 1.00 95.06 253 THR A CA 1
ATOM 2039 C C . THR A 1 253 ? -4.647 -10.850 -3.893 1.00 95.06 253 THR A C 1
ATOM 2041 O O . THR A 1 253 ? -3.825 -11.660 -3.464 1.00 95.06 253 THR A O 1
ATOM 2044 N N . PHE A 1 254 ? -5.711 -10.459 -3.181 1.00 96.19 254 PHE A N 1
ATOM 2045 C CA . PHE A 1 254 ? -6.090 -11.073 -1.906 1.00 96.19 254 PHE A CA 1
ATOM 2046 C C . PHE A 1 254 ? -6.937 -12.327 -2.132 1.00 96.19 254 PHE A C 1
ATOM 2048 O O . PHE A 1 254 ? -7.881 -12.340 -2.923 1.00 96.19 254 PHE A O 1
ATOM 2055 N N . MET A 1 255 ? -6.634 -13.390 -1.391 1.00 95.31 255 MET A N 1
ATOM 2056 C CA . MET A 1 255 ? -7.434 -14.612 -1.401 1.00 95.31 255 MET A CA 1
ATOM 2057 C C . MET A 1 255 ? -8.799 -14.381 -0.748 1.00 95.31 255 MET A C 1
ATOM 2059 O O . MET A 1 255 ? -8.935 -13.568 0.167 1.00 95.31 255 MET A O 1
ATOM 2063 N N . LYS A 1 256 ? -9.809 -15.174 -1.132 1.00 95.94 256 LYS A N 1
ATOM 2064 C CA . LYS A 1 256 ? -11.165 -15.058 -0.569 1.00 95.94 256 LYS A CA 1
ATOM 2065 C C . LYS A 1 256 ? -11.174 -15.039 0.969 1.00 95.94 256 LYS A C 1
ATOM 2067 O O . LYS A 1 256 ? -11.843 -14.200 1.550 1.00 95.94 256 LYS A O 1
ATOM 2072 N N . GLN A 1 257 ? -10.386 -15.891 1.629 1.00 97.00 257 GLN A N 1
ATOM 2073 C CA . GLN A 1 257 ? -10.302 -15.930 3.098 1.00 97.00 257 GLN A CA 1
ATOM 2074 C C . GLN A 1 257 ? -9.772 -14.618 3.716 1.00 97.00 257 GLN A C 1
ATOM 2076 O O . GLN A 1 257 ? -10.234 -14.210 4.778 1.00 97.00 257 GLN A O 1
ATOM 2081 N N . GLN A 1 258 ? -8.842 -13.930 3.045 1.00 97.44 258 GLN A N 1
ATOM 2082 C CA . GLN A 1 258 ? -8.299 -12.630 3.466 1.00 97.44 258 GLN A CA 1
ATOM 2083 C C . GLN A 1 258 ? -9.339 -11.508 3.298 1.00 97.44 258 GLN A C 1
ATOM 2085 O O . GLN A 1 258 ? -9.464 -10.638 4.164 1.00 97.44 258 GLN A O 1
ATOM 2090 N N . ILE A 1 259 ? -10.127 -11.567 2.218 1.00 97.94 259 ILE A N 1
ATOM 2091 C CA . ILE A 1 259 ? -11.256 -10.665 1.947 1.00 97.94 259 ILE A CA 1
ATOM 2092 C C . ILE A 1 259 ? -12.387 -10.890 2.965 1.00 97.94 259 ILE A C 1
ATOM 2094 O O . ILE A 1 259 ? -12.841 -9.932 3.587 1.00 97.94 259 ILE A O 1
ATOM 2098 N N . ASP A 1 260 ? -12.794 -12.141 3.201 1.00 98.12 260 ASP A N 1
ATOM 2099 C CA . ASP A 1 260 ? -13.837 -12.517 4.166 1.00 98.12 260 ASP A CA 1
ATOM 2100 C C . ASP A 1 260 ? -13.452 -12.092 5.602 1.00 98.12 260 ASP A C 1
ATOM 2102 O O . ASP A 1 260 ? -14.279 -11.536 6.331 1.00 98.12 260 ASP A O 1
ATOM 2106 N N . LYS A 1 261 ? -12.179 -12.265 6.002 1.00 98.25 261 LYS A N 1
ATOM 2107 C CA . LYS A 1 261 ? -11.662 -11.789 7.301 1.00 98.25 261 LYS A CA 1
ATOM 2108 C C . LYS A 1 261 ? -11.693 -10.257 7.402 1.00 98.25 261 LYS A C 1
ATOM 2110 O O . LYS A 1 261 ? -12.106 -9.709 8.422 1.00 98.25 261 LYS A O 1
ATOM 2115 N N . SER A 1 262 ? -11.326 -9.566 6.324 1.00 98.00 262 SER A N 1
ATOM 2116 C CA . SER A 1 262 ? -11.339 -8.099 6.245 1.00 98.00 262 SER A CA 1
ATOM 2117 C C . SER A 1 262 ? -12.765 -7.519 6.276 1.00 98.00 262 SER A C 1
ATOM 2119 O O . SER A 1 262 ? -13.010 -6.498 6.919 1.00 98.00 262 SER A O 1
ATOM 2121 N N . LEU A 1 263 ? -13.741 -8.200 5.667 1.00 97.75 263 LEU A N 1
ATOM 2122 C CA . LEU A 1 263 ? -15.168 -7.880 5.802 1.00 97.75 263 LEU A CA 1
ATOM 2123 C C . LEU A 1 263 ? -15.641 -8.013 7.259 1.00 97.75 263 LEU A C 1
ATOM 2125 O O . LEU A 1 263 ? -16.285 -7.098 7.778 1.00 97.75 263 LEU A O 1
ATOM 2129 N N . LEU A 1 264 ? -15.268 -9.099 7.948 1.00 98.38 264 LEU A N 1
ATOM 2130 C CA . LEU A 1 264 ? -15.587 -9.301 9.366 1.00 98.38 264 LEU A CA 1
ATOM 2131 C C . LEU A 1 264 ? -15.001 -8.192 10.260 1.00 98.38 264 LEU A C 1
ATOM 2133 O O . LEU A 1 264 ? -15.683 -7.723 11.177 1.00 98.38 264 LEU A O 1
ATOM 2137 N N . PHE A 1 265 ? -13.783 -7.719 9.976 1.00 98.50 265 PHE A N 1
ATOM 2138 C CA . PHE A 1 265 ? -13.196 -6.573 10.677 1.00 98.50 265 PHE A CA 1
ATOM 2139 C C . PHE A 1 265 ? -14.040 -5.298 10.515 1.00 98.50 265 PHE A C 1
ATOM 2141 O O . PHE A 1 265 ? -14.348 -4.623 11.502 1.00 98.50 265 PHE A O 1
ATOM 2148 N N . ALA A 1 266 ? -14.460 -4.982 9.285 1.00 97.50 266 ALA A N 1
ATOM 2149 C CA . ALA A 1 266 ? -15.286 -3.808 9.017 1.00 97.50 266 ALA A CA 1
ATOM 2150 C C . ALA A 1 266 ? -16.659 -3.887 9.697 1.00 97.50 266 ALA A C 1
ATOM 2152 O O . ALA A 1 266 ? -17.086 -2.892 10.283 1.00 97.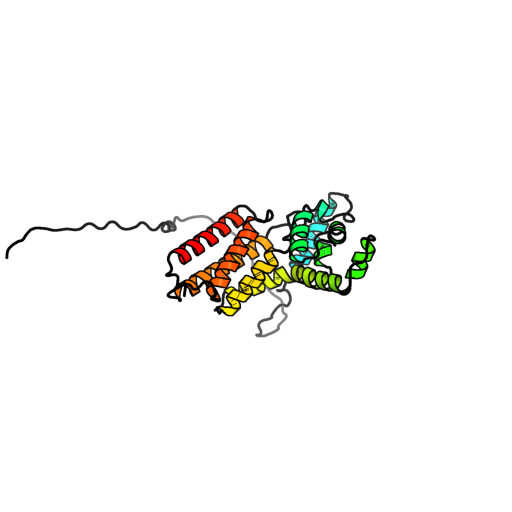50 266 ALA A O 1
ATOM 2153 N N . GLU A 1 267 ? -17.341 -5.036 9.678 1.00 97.25 267 GLU A N 1
ATOM 2154 C CA . GLU A 1 267 ? -18.626 -5.186 10.381 1.00 97.25 267 GLU A CA 1
ATOM 2155 C C . GLU A 1 267 ? -18.471 -5.114 11.905 1.00 97.25 267 GLU A C 1
ATOM 2157 O O . GLU A 1 267 ? -19.277 -4.461 12.569 1.00 97.25 267 GLU A O 1
ATOM 2162 N N . THR A 1 268 ? -17.391 -5.668 12.463 1.00 97.88 268 THR A N 1
ATOM 2163 C CA . THR A 1 268 ? -17.071 -5.544 13.897 1.00 97.88 268 THR A CA 1
ATOM 2164 C C . THR A 1 268 ? -16.898 -4.076 14.307 1.00 97.88 268 THR A C 1
ATOM 2166 O O . THR A 1 268 ? -17.487 -3.623 15.296 1.00 97.88 268 THR A O 1
ATOM 2169 N N . LEU A 1 269 ? -16.151 -3.296 13.516 1.00 96.31 269 LEU A N 1
ATOM 2170 C CA . LEU A 1 269 ? -15.948 -1.866 13.758 1.00 96.31 269 LEU A CA 1
ATOM 21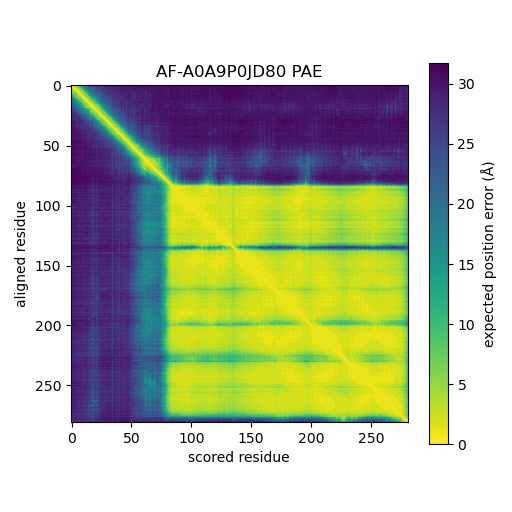71 C C . LEU A 1 269 ? -17.243 -1.057 13.580 1.00 96.31 269 LEU A C 1
ATOM 2173 O O . LEU A 1 269 ? -17.582 -0.239 14.439 1.00 96.31 269 LEU A O 1
ATOM 2177 N N . LYS A 1 270 ? -18.001 -1.306 12.501 1.00 93.69 270 LYS A N 1
ATOM 2178 C CA . LYS A 1 270 ? -19.304 -0.667 12.243 1.00 93.69 270 LYS A CA 1
ATOM 2179 C C . LYS A 1 270 ? -20.279 -0.923 13.388 1.00 93.69 270 LYS A C 1
ATOM 2181 O O . LYS A 1 270 ? -20.894 0.025 13.867 1.00 93.69 270 LYS A O 1
ATOM 2186 N N . TYR A 1 271 ? -20.388 -2.163 13.863 1.00 93.94 271 TYR A N 1
ATOM 2187 C CA . TYR A 1 271 ? -21.268 -2.544 14.968 1.00 93.94 271 TYR A CA 1
ATOM 2188 C C . TYR A 1 271 ? -20.912 -1.813 16.272 1.00 93.94 271 TYR A C 1
ATOM 2190 O O . TYR A 1 271 ? -21.798 -1.265 16.933 1.00 93.94 271 TYR A O 1
ATOM 2198 N N . LYS A 1 272 ? -19.617 -1.715 16.613 1.00 92.69 272 LYS A N 1
ATOM 2199 C CA . LYS A 1 272 ? -19.143 -0.910 17.754 1.00 92.69 272 LYS A CA 1
ATOM 2200 C C . LYS A 1 272 ? -19.541 0.563 17.591 1.00 92.69 272 LYS A C 1
ATOM 2202 O O . LYS A 1 272 ? -20.151 1.127 18.496 1.00 92.69 272 LYS A O 1
ATOM 2207 N N . VAL A 1 273 ? -19.254 1.165 16.434 1.00 90.69 273 VAL A N 1
ATOM 2208 C CA . VAL A 1 273 ? -19.493 2.592 16.142 1.00 90.69 273 VAL A CA 1
ATOM 2209 C C . VAL A 1 273 ? -20.984 2.950 16.058 1.00 90.69 273 VAL A C 1
ATOM 2211 O O . VAL A 1 273 ? -21.386 4.030 16.490 1.00 90.69 273 VAL A O 1
ATOM 2214 N N . GLN A 1 274 ? -21.837 2.061 15.544 1.00 88.81 274 GLN A N 1
ATOM 2215 C CA . GLN A 1 274 ? -23.292 2.263 15.491 1.00 88.81 274 GLN A CA 1
ATOM 2216 C C . GLN A 1 274 ? -23.930 2.334 16.884 1.00 88.81 274 GLN A C 1
ATOM 2218 O O . GLN A 1 274 ? -24.936 3.018 17.052 1.00 88.81 274 GLN A O 1
ATOM 2223 N N . ARG A 1 275 ? -23.342 1.659 17.880 1.00 87.81 275 ARG A N 1
ATOM 2224 C CA . ARG A 1 275 ? -23.842 1.613 19.263 1.00 87.81 275 ARG A CA 1
ATOM 2225 C C . ARG A 1 275 ? -23.297 2.729 20.164 1.00 87.81 275 ARG A C 1
ATOM 2227 O O . ARG A 1 275 ? -23.640 2.763 21.344 1.00 87.81 275 ARG A O 1
ATOM 2234 N N . MET A 1 276 ? -22.465 3.631 19.641 1.00 85.69 276 MET A N 1
ATOM 2235 C CA . MET A 1 276 ? -21.919 4.759 20.400 1.00 85.69 276 MET A CA 1
ATOM 2236 C C . MET A 1 276 ? -22.795 6.015 20.287 1.00 85.69 276 MET A C 1
ATOM 2238 O O . MET A 1 276 ? -23.276 6.324 19.193 1.00 85.69 276 MET A O 1
ATOM 2242 N N . PRO A 1 277 ? -22.936 6.808 21.368 1.00 80.31 277 PRO A N 1
ATOM 2243 C CA . PRO A 1 277 ? -23.482 8.156 21.282 1.00 80.31 277 PRO A CA 1
ATOM 2244 C C . PRO A 1 277 ? -22.682 8.997 20.280 1.00 80.31 277 PRO A C 1
ATOM 2246 O O . PRO A 1 277 ? -21.461 9.130 20.392 1.00 80.31 277 PRO A O 1
ATOM 2249 N N . ARG A 1 278 ? -23.370 9.571 19.294 1.00 73.25 278 ARG A N 1
ATOM 2250 C CA . ARG A 1 278 ? -22.778 10.501 18.327 1.00 73.25 278 ARG A CA 1
ATOM 2251 C C . ARG A 1 278 ? -22.985 11.917 18.831 1.00 73.25 278 ARG A C 1
ATOM 2253 O O . ARG A 1 278 ? -24.118 12.284 19.133 1.00 73.25 278 ARG A O 1
ATOM 2260 N N . ASN A 1 279 ? -21.913 12.696 18.904 1.00 62.81 279 ASN A N 1
ATOM 2261 C CA . ASN A 1 279 ? -22.019 14.129 19.147 1.00 62.81 279 ASN A CA 1
ATOM 2262 C C . ASN A 1 279 ? -21.825 14.843 17.803 1.00 62.81 279 ASN A C 1
ATOM 2264 O O . ASN A 1 279 ? -20.776 14.690 17.177 1.00 62.81 279 ASN A O 1
ATOM 2268 N N . PHE A 1 280 ? -22.863 15.541 17.340 1.00 52.12 280 PHE A N 1
ATOM 2269 C CA . PHE A 1 280 ? -22.898 16.243 16.048 1.00 52.12 280 PHE A CA 1
ATOM 2270 C C . PHE A 1 280 ? -22.724 17.768 16.198 1.00 52.12 280 PHE A C 1
ATOM 2272 O O . PHE A 1 280 ? -23.026 18.512 15.266 1.00 52.12 280 PHE A O 1
ATOM 2279 N N . ASN A 1 281 ? -22.250 18.201 17.369 1.00 43.28 281 ASN A N 1
ATOM 2280 C CA . ASN A 1 281 ? -21.870 19.577 17.688 1.00 43.28 281 ASN A CA 1
ATOM 2281 C C . ASN A 1 281 ? -20.419 19.851 17.265 1.00 43.28 281 ASN A C 1
ATOM 2283 O O . ASN A 1 281 ? -19.579 18.951 17.505 1.00 43.28 281 ASN A O 1
#

Mean predicted aligned error: 14.8 Å

Sequence (281 aa):
MPTENIWTNHFKSPQVDPFQQFNTQPAQHMNTPVWPNVLQPTNLKSVSGLPHFSMECFGYNHLEMIAKTNRAAILGDSQSLVDLTIINQEMDGAVAKWLHYLKLHKYQWFFNSLSYLEIEFIDEDNIDDFIAKVNKNSITKGAQRKICISTKTLRDRPQKLNDLLLALDLEVTPNELCEFMSYMRDILHYPIPNKNCVVGDQLQQDIVLVMEKLLNQLLEKLGMVRSLIAQSLLGMSINKYLECILLIIGNQTFMKQQIDKSLLFAETLKYKVQRMPRNFN

Nearest PDB structures (foldseek):
  8e0o-assembly1_C  TM=4.327E-01  e=9.013E-01  synthetic construct
  6xr2-assembly1_A  TM=4.783E-01  e=1.356E+00  synthetic construct
  8e0l-assembly1_C  TM=3.094E-01  e=1.081E+00  synthetic construct
  4k6j-assembly2_B  TM=1.971E-01  e=9.534E+00  Homo sapiens

Secondary structure (DSSP, 8-state):
-------------PPPPTT-----------------------------------GGGSSHHHHHHHHHHHHHHGGG----TTS--TTTTT-HHHHHHHHHHTT-GGGHHHHTTS-HHHHHH--TTTHHHHHHHH-S----HHHHHHHHHHHHHHHTHHHHHHHHHHHTTS---HHHHHHHHHHHHHHHTSPPP-TTTSSS-HHHHHHHHHHHHHHHHHHHHHHH-SSB-TTSHHHHHHHHHHHHHHHHHT-TTS-HHHHHHHHHHHHHHHHHHHTSPBP--

pLDDT: mean 76.74, std 27.5, range [26.19, 98.69]

Solvent-accessible surface area (backbone atoms only — not comparable to full-atom values): 17598 Å² total; per-residue (Å²): 129,82,82,89,80,90,80,89,79,90,86,89,79,83,85,85,72,94,78,85,81,87,85,88,84,86,88,82,87,85,83,84,89,88,87,88,88,87,88,85,87,83,88,84,90,83,86,79,94,72,88,79,79,66,84,81,82,64,77,56,69,61,58,54,46,50,58,50,51,50,58,62,61,51,78,77,57,94,71,71,90,82,76,62,18,17,60,82,40,77,36,46,71,45,45,48,54,24,24,52,75,70,74,45,45,94,48,47,77,56,57,57,68,28,28,65,66,58,51,38,67,35,34,90,86,51,44,66,58,57,43,60,74,60,70,81,69,88,73,56,70,75,54,48,55,51,47,22,56,51,17,42,53,54,60,48,38,68,59,52,51,52,54,47,51,59,52,60,76,49,92,70,50,68,61,57,49,35,50,55,31,50,52,52,36,58,55,59,51,44,68,70,76,39,76,70,74,40,85,76,56,64,72,58,50,51,52,52,50,44,53,50,46,53,47,52,54,51,56,51,56,61,67,75,50,85,54,52,40,69,90,38,55,66,35,50,27,52,52,34,48,53,50,36,43,51,46,50,65,72,35,90,71,52,52,69,70,58,38,54,52,43,50,52,52,50,53,55,52,49,56,57,59,70,74,46,52,70,54,94,123

Foldseek 3Di:
DDDDDDDDDDDDDDDDDPPPDDDDDDDDDDDDDDDDDDDDDDDDDDDDDDPPDDPPPDDDVVVVVQVVVVVVVPVPDPDDPPQDACVNQVQLVLVCLLCVVLVNNVCSLLRRRHHPVVLLPQAPPCQVVSVVVSPDDDDDPVVSNSSRVVSPLVNCLVVVLVVLLVVLVDDDDLVNLLVLLVSLLNCLSHGDGACSRGNDCVSLVSSLSSLVSSLVNLVVVLVVDQEDECPDSSNSSLVSSVSSLVSSCVDPRHDPVSNVSSVVSNVVSVVSNVPHHYDPD

Organism: Aphis gossypii (NCBI:txid80765)